Protein AF-A0A847JXC0-F1 (afdb_monomer_lite)

Radius of gyration: 32.84 Å; chains: 1; bounding box: 103×79×101 Å

Sequence (309 aa):
MKPPVREGGTQDMRLEQATAPDANALSADDERLAGDALAALTRLSRNSYWKARFGASIAFFPGVLAGIGLWAIAFAALRPFTSDDLAGLVGMIGYLGGVFGGGYLGLRAYGRRRRREIASASAHADIRSIRPLADMVRGNVWAGALWLLPTLHACVAAMQRILDAVTPADRDKLRDDGDLAGLRSILTSCANHYGWLQASIFPPAFVRTALRSLAVLQDRQGERLAERLTRTIGVGRKAAEVRRIAEEELPALREAAERAKERTELLRPAENPHRAEDTLLRPAEASPSGDVELLVRPAGGEDEQSSVG

Secondary structure (DSSP, 8-state):
--PPP-----------------TT---HHHHHHHHHHHHHHHHHHHHHHHHHHHHHHHHHHHHHHHHHHHHHHHHHHHTT-TT-HHHHHHHHHHHHHHHHHHHHHHHHHHHHHHHHHHHHHGGG--GGGHHHHHHHHHHHHHTT-GGGHHHHHHHHHHHHHHHHH--HHHHHHHHHSHHHHHHHHHHHHHHHHHHTT-TTTS-HHHHHHHHHHHHHTT-HHHHHHHHHHHT----SHHHHHHHHHHHHHHHHHHHHHHHHHHHHHHTS----S--GGG------------------PPP----------

Foldseek 3Di:
DDDDDDDDDPDPPPPPPPVPPPPPPDDPVLVVLQVQLLVLLLVVLVVLLVCLVCVVVVLLVVLVVVLVVQLVVLCVVCVVVPPDPVSVVVSVVVSCCSSVVVSLVVLLVVLVVLLVSLLVSLPSHEPSSLVSLLSSLVSVLVSVDLSNLSVNLSSLVSNLVNLVVQDPVNVVVVVPDCSLVSNVVSLLSCLVSCVVVDLVSDDLVSLLSSLVSCLSSLHPSSLVSLVSLLVDDDDDPSSVSNNVSSVVSNVSSVVSVVVVVVVVVVPPPPPPPDDVVPPPPPPPPDDPDDDPDPPPDDDDDDDDDDDDD

Structure (mmCIF, N/CA/C/O backbone):
data_AF-A0A847JXC0-F1
#
_entry.id   AF-A0A847JXC0-F1
#
loop_
_atom_site.group_PDB
_atom_site.id
_atom_site.type_symbol
_atom_site.label_atom_id
_atom_site.label_alt_id
_atom_site.label_comp_id
_atom_site.label_asym_id
_atom_site.label_entity_id
_atom_site.label_seq_id
_atom_site.pdbx_PDB_ins_code
_atom_site.Cartn_x
_atom_sit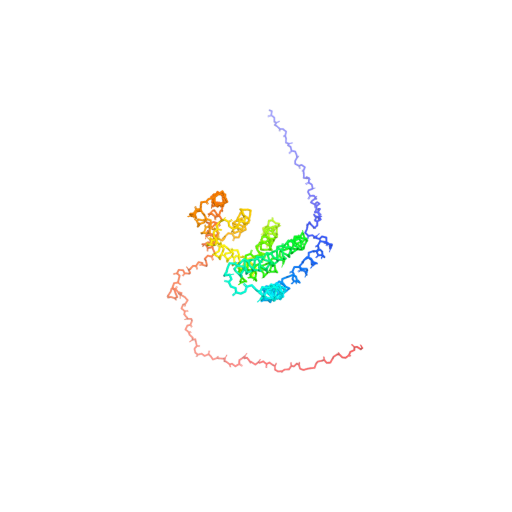e.Cartn_y
_atom_site.Cartn_z
_atom_site.occupancy
_atom_site.B_iso_or_equiv
_atom_site.auth_seq_id
_atom_site.auth_comp_id
_atom_site.auth_asym_id
_atom_site.auth_atom_id
_atom_site.pdbx_PDB_model_num
ATOM 1 N N . MET A 1 1 ? -63.983 26.182 42.294 1.00 49.00 1 MET A N 1
ATOM 2 C CA . MET A 1 1 ? -63.656 25.613 40.967 1.00 49.00 1 MET A CA 1
ATOM 3 C C . MET A 1 1 ? -62.642 24.501 41.174 1.00 49.00 1 MET A C 1
ATOM 5 O O . MET A 1 1 ? -61.605 24.758 41.767 1.00 49.00 1 MET A O 1
ATOM 9 N N . LYS A 1 2 ? -62.995 23.264 40.811 1.00 42.28 2 LYS A N 1
ATOM 10 C CA . LYS A 1 2 ? -62.235 22.035 41.089 1.00 42.28 2 LYS A CA 1
ATOM 11 C C . LYS A 1 2 ? -61.749 21.482 39.738 1.00 42.28 2 LYS A C 1
ATOM 13 O O . LYS A 1 2 ? -62.593 21.366 38.850 1.00 42.28 2 LYS A O 1
ATOM 18 N N . PRO A 1 3 ? -60.450 21.210 39.529 1.00 55.84 3 PRO A N 1
ATOM 19 C CA . PRO A 1 3 ? -59.979 20.673 38.255 1.00 55.84 3 PRO A CA 1
ATOM 20 C C . PRO A 1 3 ? -60.367 19.189 38.108 1.00 55.84 3 PRO A C 1
ATOM 22 O O . PRO A 1 3 ? -60.490 18.494 39.123 1.00 55.84 3 PRO A O 1
ATOM 25 N N . PRO A 1 4 ? -60.583 18.695 36.874 1.00 60.78 4 PRO A N 1
ATOM 26 C CA . PRO A 1 4 ? -60.974 17.314 36.641 1.00 60.78 4 PRO A CA 1
ATOM 27 C C . PRO A 1 4 ? -59.777 16.370 36.793 1.00 60.78 4 PRO A C 1
ATOM 29 O O . PRO A 1 4 ? -58.674 16.632 36.311 1.00 60.78 4 PRO A O 1
ATOM 32 N N . VAL A 1 5 ? -60.033 15.259 37.479 1.00 63.62 5 VAL A N 1
ATOM 33 C CA . VAL A 1 5 ? -59.123 14.127 37.653 1.00 63.62 5 VAL A CA 1
ATOM 34 C C . VAL A 1 5 ? -59.051 13.373 36.327 1.00 63.62 5 VAL A C 1
ATOM 36 O O . VAL A 1 5 ? -60.075 12.975 35.779 1.00 63.62 5 VAL A O 1
ATOM 39 N N . ARG A 1 6 ? -57.838 13.223 35.790 1.00 55.72 6 ARG A N 1
ATOM 40 C CA . ARG A 1 6 ? -57.559 12.492 34.551 1.00 55.72 6 ARG A CA 1
ATOM 41 C C . ARG A 1 6 ? -57.299 11.033 34.926 1.00 55.72 6 ARG A C 1
ATOM 43 O O . ARG A 1 6 ? -56.279 10.737 35.542 1.00 55.72 6 ARG A O 1
ATOM 50 N N . GLU A 1 7 ? -58.249 10.156 34.619 1.00 54.31 7 GLU A N 1
ATOM 51 C CA . GLU A 1 7 ? -58.126 8.714 34.839 1.00 54.31 7 GLU A CA 1
ATOM 52 C C . GLU A 1 7 ? -57.007 8.140 33.962 1.00 54.31 7 GLU A C 1
ATOM 54 O O . GLU A 1 7 ? -56.980 8.319 32.742 1.00 54.31 7 GLU A O 1
ATOM 59 N N . GLY A 1 8 ? -56.044 7.493 34.620 1.00 53.75 8 GLY A N 1
ATOM 60 C CA . GLY A 1 8 ? -54.944 6.785 33.988 1.00 53.75 8 GLY A CA 1
ATOM 61 C C . GLY A 1 8 ? -55.442 5.486 33.374 1.00 53.75 8 GLY A C 1
ATOM 62 O O . GLY A 1 8 ? -55.676 4.513 34.084 1.00 53.75 8 GLY A O 1
ATOM 63 N N . GLY A 1 9 ? -55.578 5.476 32.051 1.00 54.38 9 GLY A N 1
ATOM 64 C CA . GLY A 1 9 ? -55.687 4.247 31.281 1.00 54.38 9 GLY A CA 1
ATOM 65 C C . GLY A 1 9 ? -54.334 3.543 31.257 1.00 54.38 9 GLY A C 1
ATOM 66 O O . GLY A 1 9 ? -53.392 4.019 30.625 1.00 54.38 9 GLY A O 1
ATOM 67 N N . THR A 1 10 ? -54.243 2.412 31.946 1.00 55.06 10 THR A N 1
ATOM 68 C CA . THR A 1 10 ? -53.205 1.396 31.768 1.00 55.06 10 THR A CA 1
ATOM 69 C C . THR A 1 10 ? -53.317 0.844 30.348 1.00 55.06 10 THR A C 1
ATOM 71 O O . THR A 1 10 ? -54.049 -0.104 30.081 1.00 55.06 10 THR A O 1
ATOM 74 N N . GLN A 1 11 ? -52.624 1.485 29.406 1.00 51.44 11 GLN A N 1
ATOM 75 C CA . GLN A 1 11 ? -52.329 0.877 28.116 1.00 51.44 11 GLN A CA 1
ATOM 76 C C . GLN A 1 11 ? -51.401 -0.307 28.370 1.00 51.44 11 GLN A C 1
ATOM 78 O O . GLN A 1 11 ? -50.245 -0.127 28.754 1.00 51.44 11 GLN A O 1
ATOM 83 N N . ASP A 1 12 ? -51.937 -1.508 28.161 1.00 50.03 12 ASP A N 1
ATOM 84 C CA . ASP A 1 12 ? -51.183 -2.738 27.970 1.00 50.03 12 ASP A CA 1
ATOM 85 C C . ASP A 1 12 ? -50.104 -2.498 26.906 1.00 50.03 12 ASP A C 1
ATOM 87 O O . ASP A 1 12 ? -50.342 -2.594 25.700 1.00 50.03 12 ASP A O 1
ATOM 91 N N . MET A 1 13 ? -48.889 -2.190 27.363 1.00 50.34 13 MET A N 1
ATOM 92 C CA . MET A 1 13 ? -47.664 -2.340 26.587 1.00 50.34 13 MET A CA 1
ATOM 93 C C . MET A 1 13 ? -47.413 -3.838 26.405 1.00 50.34 13 MET A C 1
ATOM 95 O O . MET A 1 13 ? -46.508 -4.428 26.995 1.00 50.34 13 MET A O 1
ATOM 99 N N . ARG A 1 14 ? -48.224 -4.469 25.550 1.00 49.09 14 ARG A N 1
ATOM 100 C CA . ARG A 1 14 ? -47.789 -5.633 24.788 1.00 49.09 14 ARG A CA 1
ATOM 101 C C . ARG A 1 14 ? -46.654 -5.138 23.901 1.00 49.09 14 ARG A C 1
ATOM 103 O O . ARG A 1 14 ? -46.870 -4.630 22.807 1.00 49.09 14 ARG A O 1
ATOM 110 N N . LEU A 1 15 ? -45.446 -5.227 24.445 1.00 55.19 15 LEU A N 1
ATOM 111 C CA . LEU A 1 15 ? -44.204 -5.236 23.697 1.00 55.19 15 LEU A CA 1
ATOM 112 C C . LEU A 1 15 ? -44.329 -6.364 22.668 1.00 55.19 15 LEU A C 1
ATOM 114 O O . LEU A 1 15 ? -44.022 -7.519 22.956 1.00 55.19 15 LEU A O 1
ATOM 118 N N . GLU A 1 16 ? -44.822 -6.033 21.475 1.00 50.59 16 GLU A N 1
ATOM 119 C CA . GLU A 1 16 ? -44.427 -6.735 20.264 1.00 50.59 16 GLU A CA 1
ATOM 120 C C . GLU A 1 16 ? -42.900 -6.660 20.236 1.00 50.59 16 GLU A C 1
ATOM 122 O O . GLU A 1 16 ? -42.304 -5.668 19.817 1.00 50.59 16 GLU A O 1
ATOM 127 N N . GLN A 1 17 ? -42.255 -7.711 20.743 1.00 53.16 17 GLN A N 1
ATOM 128 C CA . GLN A 1 17 ? -40.923 -8.093 20.315 1.00 53.16 17 GLN A CA 1
ATOM 129 C C . GLN A 1 17 ? -41.036 -8.406 18.824 1.00 53.16 17 GLN A C 1
ATOM 131 O O . GLN A 1 17 ? -41.113 -9.559 18.410 1.00 53.16 17 GLN A O 1
ATOM 136 N N . ALA A 1 18 ? -41.091 -7.355 18.008 1.00 51.44 18 ALA A N 1
ATOM 137 C CA . ALA A 1 18 ? -40.664 -7.430 16.635 1.00 51.44 18 ALA A CA 1
ATOM 138 C C . ALA A 1 18 ? -39.205 -7.869 16.723 1.00 51.44 18 ALA A C 1
ATOM 140 O O . ALA A 1 18 ? -38.324 -7.071 17.044 1.00 51.44 18 ALA A O 1
ATOM 141 N N . THR A 1 19 ? -38.975 -9.171 16.553 1.00 58.75 19 THR A N 1
ATOM 142 C CA . THR A 1 19 ? -37.676 -9.741 16.224 1.00 58.75 19 THR A CA 1
ATOM 143 C C . THR A 1 19 ? -37.161 -8.922 15.057 1.00 58.75 19 THR A C 1
ATOM 145 O O . THR A 1 19 ? -37.597 -9.117 13.921 1.00 58.75 19 THR A O 1
ATOM 148 N N . ALA A 1 20 ? -36.332 -7.922 15.366 1.00 57.62 20 ALA A N 1
ATOM 149 C CA . ALA A 1 20 ? -35.645 -7.143 14.364 1.00 57.62 20 ALA A CA 1
ATOM 150 C C . ALA A 1 20 ? -34.959 -8.180 13.474 1.00 57.62 20 ALA A C 1
ATOM 152 O O . ALA A 1 20 ? -34.251 -9.033 14.020 1.00 57.62 20 ALA A O 1
ATOM 153 N N . PRO A 1 21 ? -35.244 -8.202 12.160 1.00 59.06 21 PRO A N 1
ATOM 154 C CA . PRO A 1 21 ? -34.586 -9.143 11.270 1.00 59.06 21 PRO A CA 1
ATOM 155 C C . PRO A 1 21 ? -33.093 -8.996 11.523 1.00 59.06 21 PRO A C 1
ATOM 157 O O . PRO A 1 21 ? -32.613 -7.861 11.557 1.00 59.06 21 PRO A O 1
ATOM 160 N N . ASP A 1 22 ? -32.416 -10.112 11.803 1.00 60.00 22 ASP A N 1
ATOM 161 C CA . ASP A 1 22 ? -30.991 -10.156 12.119 1.00 60.00 22 ASP A CA 1
ATOM 162 C C . ASP A 1 22 ? -30.229 -9.426 11.009 1.00 60.00 22 ASP A C 1
ATOM 164 O O . ASP A 1 22 ? -29.853 -9.999 9.989 1.00 60.00 22 ASP A O 1
ATOM 168 N N . ALA A 1 23 ? -30.004 -8.125 11.199 1.00 58.09 23 ALA A N 1
ATOM 169 C CA . ALA A 1 23 ? -29.335 -7.252 10.238 1.00 58.09 23 ALA A CA 1
ATOM 170 C C . ALA A 1 23 ? -27.847 -7.617 10.085 1.00 58.09 23 ALA A C 1
ATOM 172 O O . ALA A 1 23 ? -27.129 -7.002 9.303 1.00 58.09 23 ALA A O 1
ATOM 173 N N . ASN A 1 24 ? -27.403 -8.630 10.834 1.00 59.59 24 ASN A N 1
ATOM 174 C CA . ASN A 1 24 ? -26.063 -9.187 10.836 1.00 59.59 24 ASN A CA 1
ATOM 175 C C . ASN A 1 24 ? -25.959 -10.533 10.107 1.00 59.59 24 ASN A C 1
ATOM 177 O O . ASN A 1 24 ? -24.850 -11.058 9.995 1.00 59.59 24 ASN A O 1
ATOM 181 N N . ALA A 1 25 ? -27.059 -11.097 9.597 1.00 63.41 25 ALA A N 1
ATOM 182 C CA . ALA A 1 25 ? -26.973 -12.222 8.676 1.00 63.41 25 ALA A CA 1
ATOM 183 C C . ALA A 1 25 ? -26.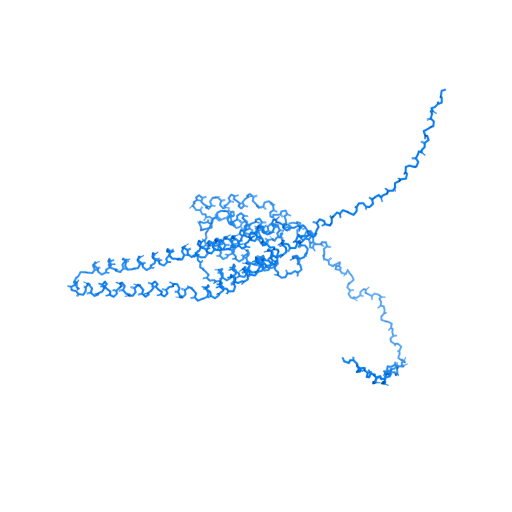536 -11.684 7.307 1.00 63.41 25 ALA A C 1
ATOM 185 O O . ALA A 1 25 ? -27.365 -11.389 6.446 1.00 63.41 25 ALA A O 1
ATOM 186 N N . LEU A 1 26 ? -25.220 -11.511 7.129 1.00 68.25 26 LEU A N 1
ATOM 187 C CA . LEU A 1 26 ? -24.625 -11.376 5.800 1.00 68.25 26 LEU A CA 1
ATOM 188 C C . LEU A 1 26 ? -25.241 -12.451 4.905 1.00 68.25 26 LEU A C 1
ATOM 190 O O . LEU A 1 26 ? -25.319 -13.619 5.298 1.00 68.25 26 LEU A O 1
ATOM 194 N N . SER A 1 27 ? -25.712 -12.047 3.726 1.00 84.69 27 SER A N 1
ATOM 195 C CA . SER A 1 27 ? -26.250 -12.994 2.756 1.00 84.69 27 SER A CA 1
ATOM 196 C C . SER A 1 27 ? -25.219 -14.104 2.541 1.00 84.69 27 SER A C 1
ATOM 198 O O . SER A 1 27 ? -24.023 -13.827 2.446 1.00 84.69 27 SER A O 1
ATOM 200 N N . ALA A 1 28 ? -25.657 -15.361 2.436 1.00 87.44 28 ALA A N 1
ATOM 201 C CA . ALA A 1 28 ? -24.758 -16.477 2.132 1.00 87.44 28 ALA A CA 1
ATOM 202 C C . ALA A 1 28 ? -23.925 -16.220 0.856 1.00 87.44 28 ALA A C 1
ATOM 204 O O . ALA A 1 28 ? -22.826 -16.756 0.704 1.00 87.44 28 ALA A O 1
ATOM 205 N N . ASP A 1 29 ? -24.427 -15.372 -0.045 1.00 89.12 29 ASP A N 1
ATOM 206 C CA . ASP A 1 29 ? -23.705 -14.920 -1.230 1.00 89.12 29 ASP A CA 1
ATOM 207 C C . ASP A 1 29 ? -22.567 -13.941 -0.899 1.00 89.12 29 ASP A C 1
ATOM 209 O O . ASP A 1 29 ? -21.486 -14.062 -1.475 1.00 89.12 29 ASP A O 1
ATOM 213 N N . ASP A 1 30 ? -22.743 -13.035 0.067 1.00 87.81 30 ASP A N 1
ATOM 214 C CA . ASP A 1 30 ? -21.690 -12.107 0.501 1.00 87.81 30 ASP A CA 1
ATOM 215 C C . ASP A 1 30 ? -20.535 -12.858 1.173 1.00 87.81 30 ASP A C 1
ATOM 217 O O . ASP A 1 30 ? -19.364 -12.564 0.923 1.00 87.81 30 ASP A O 1
ATOM 221 N N . GLU A 1 31 ? -20.846 -13.883 1.974 1.00 89.19 31 GLU A N 1
ATOM 222 C CA . GLU A 1 31 ? -19.825 -14.721 2.609 1.00 89.19 31 GLU A CA 1
ATOM 223 C C . GLU A 1 31 ? -19.030 -15.534 1.573 1.00 89.19 31 GLU A C 1
ATOM 225 O O . GLU A 1 31 ? -17.801 -15.635 1.662 1.00 89.19 31 GLU A O 1
ATOM 230 N N . ARG A 1 32 ? -19.701 -16.052 0.535 1.00 91.44 32 ARG A N 1
ATOM 231 C CA . ARG A 1 32 ? -19.038 -16.717 -0.600 1.00 91.44 32 ARG A CA 1
ATOM 232 C C . ARG A 1 32 ? -18.136 -15.755 -1.372 1.00 91.44 32 ARG A C 1
ATOM 234 O O . ARG A 1 32 ? -16.984 -16.096 -1.639 1.00 91.44 32 ARG A O 1
ATOM 241 N N . LEU A 1 33 ? -18.619 -14.548 -1.679 1.00 91.06 33 LEU A N 1
ATOM 242 C CA . LEU A 1 33 ? -17.843 -13.523 -2.385 1.00 91.06 33 LEU A CA 1
ATOM 243 C C . LEU A 1 33 ? -16.606 -13.087 -1.587 1.00 91.06 33 LEU A C 1
ATOM 245 O O . LEU A 1 33 ? -15.522 -12.949 -2.163 1.00 91.06 33 LEU A O 1
ATOM 249 N N . ALA A 1 34 ? -16.737 -12.925 -0.268 1.00 88.56 34 ALA A N 1
ATOM 250 C CA . ALA A 1 34 ? -15.614 -12.628 0.619 1.00 88.56 34 ALA A CA 1
ATOM 251 C C . ALA A 1 34 ? -14.599 -13.785 0.666 1.00 88.56 34 ALA A C 1
ATOM 253 O O . ALA A 1 34 ? -13.387 -13.557 0.581 1.00 88.56 34 ALA A O 1
ATOM 254 N N . GLY A 1 35 ? -15.075 -15.034 0.722 1.00 90.62 35 GLY A N 1
ATOM 255 C CA . GLY A 1 35 ? -14.231 -16.230 0.659 1.00 90.62 35 GLY A CA 1
ATOM 256 C C . GLY A 1 35 ? -13.428 -16.330 -0.643 1.00 90.62 35 GLY A C 1
ATOM 257 O O . GLY A 1 35 ? -12.216 -16.576 -0.616 1.00 90.62 35 GLY A O 1
ATOM 258 N N . ASP A 1 36 ? -14.067 -16.064 -1.781 1.00 92.50 36 ASP A N 1
ATOM 259 C CA . ASP A 1 36 ? -13.418 -16.052 -3.094 1.00 92.50 36 ASP A CA 1
ATOM 260 C C . ASP A 1 36 ? -12.395 -14.917 -3.224 1.00 92.50 36 ASP A C 1
ATOM 262 O O . ASP A 1 36 ? -11.284 -15.129 -3.729 1.00 92.50 36 ASP A O 1
ATOM 266 N N . ALA A 1 37 ? -12.726 -13.724 -2.719 1.00 91.12 37 ALA A N 1
ATOM 267 C CA . ALA A 1 37 ? -11.811 -12.587 -2.652 1.00 91.12 37 ALA A CA 1
ATOM 268 C C . ALA A 1 37 ? -10.562 -12.921 -1.823 1.00 91.12 37 ALA A C 1
ATOM 270 O O . ALA A 1 37 ? -9.431 -12.714 -2.284 1.00 91.12 37 ALA A O 1
ATOM 271 N N . LEU A 1 38 ? -10.747 -13.516 -0.642 1.00 92.00 38 LEU A N 1
ATOM 272 C CA . LEU A 1 38 ? -9.661 -13.946 0.234 1.00 92.00 38 LEU A CA 1
ATOM 273 C C . LEU A 1 38 ? -8.779 -15.006 -0.437 1.00 92.00 38 LEU A C 1
ATOM 275 O O . LEU A 1 38 ? -7.546 -14.903 -0.422 1.00 92.00 38 LEU A O 1
ATOM 279 N N . ALA A 1 39 ? -9.385 -16.009 -1.075 1.00 92.44 39 ALA A N 1
ATOM 280 C CA . ALA A 1 39 ? -8.659 -17.051 -1.793 1.00 92.44 39 ALA A CA 1
ATOM 281 C C . ALA A 1 39 ? -7.869 -16.478 -2.983 1.00 92.44 39 ALA A C 1
ATOM 283 O O . ALA A 1 39 ? -6.725 -16.882 -3.226 1.00 92.44 39 ALA A O 1
ATOM 284 N N . ALA A 1 40 ? -8.442 -15.520 -3.715 1.00 91.81 40 ALA A N 1
ATOM 285 C CA . ALA A 1 40 ? -7.767 -14.826 -4.805 1.00 91.81 40 ALA A CA 1
ATOM 286 C C . ALA A 1 40 ? -6.573 -14.007 -4.292 1.00 91.81 40 ALA A C 1
ATOM 288 O O . ALA A 1 40 ? -5.464 -14.155 -4.811 1.00 91.81 40 ALA A O 1
ATOM 289 N N . LEU A 1 41 ? -6.755 -13.205 -3.239 1.00 89.81 41 LEU A N 1
ATOM 290 C CA . LEU A 1 41 ? -5.690 -12.398 -2.635 1.00 89.81 41 LEU A CA 1
ATOM 291 C C . LEU A 1 41 ? -4.573 -13.260 -2.041 1.00 89.81 41 LEU A C 1
ATOM 293 O O . LEU A 1 41 ? -3.399 -12.940 -2.213 1.00 89.81 41 LEU A O 1
ATOM 297 N N . THR A 1 42 ? -4.907 -14.399 -1.439 1.00 90.31 42 THR A N 1
ATOM 298 C CA . THR A 1 42 ? -3.924 -15.359 -0.915 1.00 90.31 42 THR A CA 1
ATOM 299 C C . THR A 1 42 ? -3.115 -16.013 -2.040 1.00 90.31 42 THR A C 1
ATOM 301 O O . THR A 1 42 ? -1.891 -16.144 -1.959 1.00 90.31 42 THR A O 1
ATOM 304 N N . ARG A 1 43 ? -3.761 -16.377 -3.157 1.00 91.31 43 ARG A N 1
ATOM 305 C CA . ARG A 1 43 ? -3.046 -16.855 -4.354 1.00 91.31 43 ARG A CA 1
ATOM 306 C C . ARG A 1 43 ? -2.148 -15.766 -4.939 1.00 91.31 43 ARG A C 1
ATOM 308 O O . ARG A 1 43 ? -1.020 -16.049 -5.355 1.00 91.31 43 ARG A O 1
ATOM 315 N N . LEU A 1 44 ? -2.626 -14.522 -4.974 1.00 88.62 44 LEU A N 1
ATOM 316 C CA . LEU A 1 44 ? -1.851 -13.372 -5.431 1.00 88.62 44 LEU A CA 1
ATOM 317 C C . LEU A 1 44 ? -0.642 -13.114 -4.527 1.00 88.62 44 LEU A C 1
ATOM 319 O O . LEU A 1 44 ? 0.444 -12.902 -5.068 1.00 88.62 44 LEU A O 1
ATOM 323 N N . SER A 1 45 ? -0.791 -13.196 -3.203 1.00 86.75 45 SER A N 1
ATOM 324 C CA . SER A 1 45 ? 0.289 -12.963 -2.240 1.00 86.75 45 SER A CA 1
ATOM 325 C C . SER A 1 45 ? 1.387 -14.012 -2.346 1.00 86.75 45 SER A C 1
ATOM 327 O O . SER A 1 45 ? 2.557 -13.658 -2.521 1.00 86.75 45 SER A O 1
ATOM 329 N N . ARG A 1 46 ? 1.016 -15.296 -2.396 1.00 88.06 46 ARG A N 1
ATOM 330 C CA . ARG A 1 46 ? 1.963 -16.406 -2.563 1.00 88.06 46 ARG A CA 1
ATOM 331 C C . ARG A 1 46 ? 2.731 -16.298 -3.880 1.00 88.06 46 ARG A C 1
ATOM 333 O O . ARG A 1 46 ? 3.954 -16.436 -3.904 1.00 88.06 46 ARG A O 1
ATOM 340 N N . ASN A 1 47 ? 2.034 -15.962 -4.968 1.00 84.50 47 ASN A N 1
ATOM 341 C CA . ASN A 1 47 ? 2.667 -15.713 -6.262 1.00 84.50 47 ASN A CA 1
ATOM 342 C C . ASN A 1 47 ? 3.535 -14.451 -6.263 1.00 84.50 47 ASN A C 1
ATOM 344 O O . ASN A 1 47 ? 4.543 -14.409 -6.964 1.00 84.50 47 ASN A O 1
ATOM 348 N N . SER A 1 48 ? 3.146 -13.408 -5.526 1.00 77.00 48 SER A N 1
ATOM 349 C CA . SER A 1 48 ? 3.910 -12.164 -5.433 1.00 77.00 48 SER A CA 1
ATOM 350 C C . SER A 1 48 ? 5.214 -12.375 -4.683 1.00 77.00 48 SER A C 1
ATOM 352 O O . SER A 1 48 ? 6.224 -11.852 -5.125 1.00 77.00 48 SER A O 1
ATOM 354 N N . TYR A 1 49 ? 5.232 -13.179 -3.620 1.00 73.12 49 TYR A N 1
ATOM 355 C CA . TYR A 1 49 ? 6.463 -13.500 -2.896 1.00 73.12 49 TYR A CA 1
ATOM 356 C C . TYR A 1 49 ? 7.494 -14.178 -3.809 1.00 73.12 49 TYR A C 1
ATOM 358 O O . TYR A 1 49 ? 8.623 -13.705 -3.951 1.00 73.12 49 TYR A O 1
ATOM 366 N N . TRP A 1 50 ? 7.072 -15.229 -4.517 1.00 75.94 50 TRP A N 1
ATOM 367 C CA . TRP A 1 50 ? 7.935 -15.932 -5.467 1.00 75.94 50 TRP A CA 1
ATOM 368 C C . TRP A 1 50 ? 8.369 -15.035 -6.626 1.00 75.94 50 TRP A C 1
ATOM 370 O O . TRP A 1 50 ? 9.544 -15.009 -6.981 1.00 75.94 50 TRP A O 1
ATOM 380 N N . LYS A 1 51 ? 7.460 -14.233 -7.190 1.00 70.12 51 LYS A N 1
ATOM 381 C CA . LYS A 1 51 ? 7.789 -13.320 -8.295 1.00 70.12 51 LYS A CA 1
ATOM 382 C C . LYS A 1 51 ? 8.562 -12.076 -7.859 1.00 70.12 51 LYS A C 1
ATOM 384 O O . LYS A 1 51 ? 9.278 -11.525 -8.676 1.00 70.12 51 LYS A O 1
ATOM 389 N N . ALA A 1 52 ? 8.467 -11.611 -6.623 1.00 66.69 52 ALA A N 1
ATOM 390 C CA . ALA A 1 52 ? 9.311 -10.522 -6.137 1.00 66.69 52 ALA A CA 1
ATOM 391 C C . ALA A 1 52 ? 10.745 -11.028 -5.942 1.00 66.69 52 ALA A C 1
ATOM 393 O O . ALA A 1 52 ? 11.691 -10.381 -6.380 1.00 66.69 52 ALA A O 1
ATOM 394 N N . ARG A 1 53 ? 10.890 -12.231 -5.371 1.00 67.06 53 ARG A N 1
ATOM 395 C CA . ARG A 1 53 ? 12.191 -12.845 -5.092 1.00 67.06 53 ARG A CA 1
ATOM 396 C C . ARG A 1 53 ? 12.908 -13.345 -6.348 1.00 67.06 53 ARG A C 1
ATOM 398 O O . ARG A 1 53 ? 14.100 -13.119 -6.488 1.00 67.06 53 ARG A O 1
ATOM 405 N N . PHE A 1 54 ? 12.188 -13.989 -7.267 1.00 67.56 54 PHE A N 1
ATOM 406 C CA . PHE A 1 54 ? 12.765 -14.547 -8.498 1.00 67.56 54 PHE A CA 1
ATOM 407 C C . PHE A 1 54 ? 12.461 -13.721 -9.736 1.00 67.56 54 PHE A C 1
ATOM 409 O O . PHE A 1 54 ? 13.233 -13.730 -10.683 1.00 67.56 54 PHE A O 1
ATOM 416 N N . GLY A 1 55 ? 11.340 -13.006 -9.766 1.00 59.00 55 GLY A N 1
ATOM 417 C CA . GLY A 1 55 ? 10.924 -12.235 -10.934 1.00 59.00 55 GLY A CA 1
ATOM 418 C C . GLY A 1 55 ? 11.726 -10.962 -11.149 1.00 59.00 55 GLY A C 1
ATOM 419 O O . GLY A 1 55 ? 11.718 -10.485 -12.271 1.00 59.00 55 GLY A O 1
ATOM 420 N N . ALA A 1 56 ? 12.473 -10.446 -10.165 1.00 56.19 56 ALA A N 1
ATOM 421 C CA . ALA A 1 56 ? 13.536 -9.490 -10.473 1.00 56.19 56 ALA A CA 1
ATOM 422 C C . ALA A 1 56 ? 14.544 -10.162 -11.422 1.00 56.19 56 ALA A C 1
ATOM 424 O O . ALA A 1 56 ? 14.688 -9.742 -12.564 1.00 56.19 56 ALA A O 1
ATOM 425 N N . SER A 1 57 ? 15.113 -11.300 -11.025 1.00 58.81 57 SER A N 1
ATOM 426 C CA . SER A 1 57 ? 16.047 -12.072 -11.852 1.00 58.81 57 SER A CA 1
ATOM 427 C C . SER A 1 57 ? 15.432 -12.518 -13.188 1.00 58.81 57 SER A C 1
ATOM 429 O O . SER A 1 57 ? 16.045 -12.338 -14.235 1.00 58.81 57 SER A O 1
ATOM 431 N N . ILE A 1 58 ? 14.197 -13.031 -13.186 1.00 60.12 58 ILE A N 1
ATOM 432 C CA . ILE A 1 58 ? 13.517 -13.546 -14.386 1.00 60.12 58 ILE A CA 1
ATOM 433 C C . ILE A 1 58 ? 13.006 -12.419 -15.289 1.00 60.12 58 ILE A C 1
ATOM 435 O O . ILE A 1 58 ? 12.947 -12.626 -16.486 1.00 60.12 58 ILE A O 1
ATOM 439 N N . ALA A 1 59 ? 12.645 -11.234 -14.791 1.00 57.91 59 ALA A N 1
ATOM 440 C CA . ALA A 1 59 ? 12.282 -10.110 -15.663 1.00 57.91 59 ALA A CA 1
ATOM 441 C C . ALA A 1 59 ? 13.524 -9.455 -16.279 1.00 57.91 59 ALA A C 1
ATOM 443 O O . ALA A 1 59 ? 13.461 -8.986 -17.416 1.00 57.91 59 ALA A O 1
ATOM 444 N N . PHE A 1 60 ? 14.657 -9.472 -15.567 1.00 59.41 60 PHE A N 1
ATOM 445 C CA . PHE A 1 60 ? 15.936 -9.093 -16.153 1.00 59.41 60 PHE A CA 1
ATOM 446 C C . PHE A 1 60 ? 16.376 -10.100 -17.215 1.00 59.41 60 PHE A C 1
ATOM 448 O O . PHE A 1 60 ? 16.874 -9.667 -18.238 1.00 59.41 60 PHE A O 1
ATOM 455 N N . PHE A 1 61 ? 16.133 -11.405 -17.059 1.00 64.62 61 PHE A N 1
ATOM 456 C CA . PHE A 1 61 ? 16.659 -12.424 -17.979 1.00 64.62 61 PHE A CA 1
ATOM 457 C C . PHE A 1 61 ? 16.284 -12.228 -19.463 1.00 64.62 61 PHE A C 1
ATOM 459 O O . PHE A 1 61 ? 17.198 -12.170 -20.274 1.00 64.62 61 PHE A O 1
ATOM 466 N N . PRO A 1 62 ? 15.011 -12.063 -19.873 1.00 65.25 62 PRO A N 1
ATOM 467 C CA . PRO A 1 62 ? 14.656 -11.799 -21.264 1.00 65.25 62 PRO A CA 1
ATOM 468 C C . PRO A 1 62 ? 15.190 -10.458 -21.755 1.00 65.25 62 PRO A C 1
ATOM 470 O O . PRO A 1 62 ? 15.624 -10.374 -22.894 1.00 65.25 62 PRO A O 1
ATOM 473 N N . GLY A 1 63 ? 15.195 -9.423 -20.908 1.00 64.38 63 GLY A N 1
ATOM 474 C CA . GLY A 1 63 ? 15.766 -8.119 -21.256 1.00 64.38 63 GLY A CA 1
ATOM 475 C C . GLY A 1 63 ? 17.282 -8.180 -21.439 1.00 64.38 63 GLY A C 1
ATOM 476 O O . GLY A 1 63 ? 17.813 -7.583 -22.364 1.00 64.38 63 GLY A O 1
ATOM 477 N N . VAL A 1 64 ? 17.968 -8.959 -20.607 1.00 67.81 64 VAL A N 1
ATOM 478 C CA . VAL A 1 64 ? 19.406 -9.221 -20.663 1.00 67.81 64 VAL A CA 1
ATOM 479 C C . VAL A 1 64 ? 19.739 -10.133 -21.837 1.00 67.81 64 VAL A C 1
ATOM 481 O O . VAL A 1 64 ? 20.730 -9.880 -22.491 1.00 67.81 64 VAL A O 1
ATOM 484 N N . LEU A 1 65 ? 18.927 -11.143 -22.163 1.00 75.50 65 LEU A N 1
ATOM 485 C CA . LEU A 1 65 ? 19.145 -12.037 -23.308 1.00 75.50 65 LEU A CA 1
ATOM 486 C C . LEU A 1 65 ? 18.845 -11.354 -24.642 1.00 75.50 65 LEU A C 1
ATOM 488 O O . LEU A 1 65 ? 19.675 -11.398 -25.545 1.00 75.50 65 LEU A O 1
ATOM 492 N N . ALA A 1 66 ? 17.691 -10.690 -24.760 1.00 71.56 66 ALA A N 1
ATOM 493 C CA . ALA A 1 66 ? 17.393 -9.818 -25.896 1.00 71.56 66 ALA A CA 1
ATOM 494 C C . ALA A 1 66 ? 18.454 -8.727 -25.998 1.00 71.56 66 ALA A C 1
ATOM 496 O O . ALA A 1 66 ? 18.866 -8.355 -27.092 1.00 71.56 66 ALA A O 1
ATOM 497 N N . GLY A 1 67 ? 18.935 -8.287 -24.839 1.00 69.50 67 GLY A N 1
ATOM 498 C CA . GLY A 1 67 ? 20.051 -7.403 -24.735 1.00 69.50 67 GLY A CA 1
ATOM 499 C C . GLY A 1 67 ? 21.313 -7.985 -25.387 1.00 69.50 67 GLY A C 1
ATOM 500 O O . GLY A 1 67 ? 21.764 -7.524 -26.428 1.00 69.50 67 GLY A O 1
ATOM 501 N N . ILE A 1 68 ? 21.867 -9.043 -24.817 1.00 74.56 68 ILE A N 1
ATOM 502 C CA . ILE A 1 68 ? 23.057 -9.730 -25.317 1.00 74.56 68 ILE A CA 1
ATOM 503 C C . ILE A 1 68 ? 22.918 -10.044 -26.812 1.00 74.56 68 ILE A C 1
ATOM 505 O O . ILE A 1 68 ? 23.880 -9.859 -27.548 1.00 74.56 68 ILE A O 1
ATOM 509 N N . GLY A 1 69 ? 21.727 -10.431 -27.282 1.00 78.38 69 GLY A N 1
ATOM 510 C CA . GLY A 1 69 ? 21.430 -10.607 -28.704 1.00 78.38 69 GLY A CA 1
ATOM 511 C C . GLY A 1 69 ? 21.591 -9.321 -29.523 1.00 78.38 69 GLY A C 1
ATOM 512 O O . GLY A 1 69 ? 22.299 -9.323 -30.525 1.00 78.38 69 GLY A O 1
ATOM 513 N N . LEU A 1 70 ? 20.995 -8.208 -29.088 1.00 72.06 70 LEU A N 1
ATOM 514 C CA . LEU A 1 70 ? 21.139 -6.906 -29.750 1.00 72.06 70 LEU A CA 1
ATOM 515 C C . LEU A 1 70 ? 22.584 -6.391 -29.704 1.00 72.06 70 LEU A C 1
ATOM 517 O O . LEU A 1 70 ? 23.067 -5.844 -30.690 1.00 72.06 70 LEU A O 1
ATOM 521 N N . TRP A 1 71 ? 23.279 -6.592 -28.581 1.00 73.44 71 TRP A N 1
ATOM 522 C CA . TRP A 1 71 ? 24.690 -6.256 -28.424 1.00 73.44 71 TRP A CA 1
ATOM 523 C C . TRP A 1 71 ? 25.564 -7.096 -29.352 1.00 73.44 71 TRP A C 1
ATOM 525 O O . TRP A 1 71 ? 26.423 -6.544 -30.022 1.00 73.44 71 TRP A O 1
ATOM 535 N N . ALA A 1 72 ? 25.315 -8.403 -29.461 1.00 78.12 72 ALA A N 1
ATOM 536 C CA . ALA A 1 72 ? 26.043 -9.289 -30.362 1.00 78.12 72 ALA A CA 1
ATOM 537 C C . ALA A 1 72 ? 25.810 -8.926 -31.837 1.00 78.12 72 ALA A C 1
ATOM 539 O O . ALA A 1 72 ? 26.763 -8.912 -32.613 1.00 78.12 72 ALA A O 1
ATOM 540 N N . ILE A 1 73 ? 24.575 -8.575 -32.218 1.00 78.75 73 ILE A N 1
ATOM 541 C CA . ILE A 1 73 ? 24.249 -8.088 -33.568 1.00 78.75 73 ILE A CA 1
ATOM 542 C C . ILE A 1 73 ? 24.959 -6.755 -33.840 1.00 78.75 73 ILE A C 1
ATOM 544 O O . ILE A 1 73 ? 25.597 -6.607 -34.880 1.00 78.75 73 ILE A O 1
ATOM 548 N N . ALA A 1 74 ? 24.902 -5.806 -32.901 1.00 68.31 74 ALA A N 1
ATOM 549 C CA . ALA A 1 74 ? 25.582 -4.519 -33.025 1.00 68.31 74 ALA A CA 1
ATOM 550 C C . ALA A 1 74 ? 27.107 -4.689 -33.103 1.00 68.31 74 ALA A C 1
ATOM 552 O O . ALA A 1 74 ? 27.744 -4.106 -33.972 1.00 68.31 74 ALA A O 1
ATOM 553 N N . PHE A 1 75 ? 27.692 -5.534 -32.253 1.00 73.25 75 PHE A N 1
ATOM 554 C CA . PHE A 1 75 ? 29.122 -5.836 -32.230 1.00 73.25 75 PHE A CA 1
ATOM 555 C C . PHE A 1 75 ? 29.582 -6.520 -33.524 1.00 73.25 75 PHE A C 1
ATOM 557 O O . PHE A 1 75 ? 30.614 -6.154 -34.084 1.00 73.25 75 PHE A O 1
ATOM 564 N N . ALA A 1 76 ? 28.799 -7.467 -34.051 1.00 76.62 76 ALA A N 1
ATOM 565 C CA . ALA A 1 76 ? 29.073 -8.106 -35.336 1.00 76.62 76 ALA A CA 1
ATOM 566 C C . ALA A 1 76 ? 28.988 -7.113 -36.508 1.00 76.62 76 ALA A C 1
ATOM 568 O O . ALA A 1 76 ? 29.824 -7.167 -37.409 1.00 76.62 76 ALA A O 1
ATOM 569 N N . ALA A 1 77 ? 28.031 -6.181 -36.472 1.00 69.88 77 ALA A N 1
ATOM 570 C CA . ALA A 1 77 ? 27.874 -5.130 -37.478 1.00 69.88 77 ALA A CA 1
ATOM 571 C C . ALA A 1 77 ? 28.946 -4.024 -37.385 1.00 69.88 77 ALA A C 1
ATOM 573 O O . ALA A 1 77 ? 29.276 -3.413 -38.397 1.00 69.88 77 ALA A O 1
ATOM 574 N N . LEU A 1 78 ? 29.508 -3.784 -36.195 1.00 64.19 78 LEU A N 1
ATOM 575 C CA . LEU A 1 78 ? 30.551 -2.780 -35.927 1.00 64.19 78 LEU A CA 1
ATOM 576 C C . LEU A 1 78 ? 31.980 -3.307 -36.126 1.00 64.19 78 LEU A C 1
ATOM 578 O O . LEU A 1 78 ? 32.924 -2.520 -36.172 1.00 64.19 78 LEU A O 1
ATOM 582 N N . ARG A 1 79 ? 32.154 -4.623 -36.300 1.00 64.94 79 ARG A N 1
ATOM 583 C CA . ARG A 1 79 ? 33.460 -5.264 -36.509 1.00 64.94 79 ARG A CA 1
ATOM 584 C C . ARG A 1 79 ? 34.309 -4.690 -37.668 1.00 64.94 79 ARG A C 1
ATOM 586 O O . ARG A 1 79 ? 35.527 -4.748 -37.532 1.00 64.94 79 ARG A O 1
ATOM 593 N N . PRO A 1 80 ? 33.757 -4.134 -38.769 1.00 60.16 80 PRO A N 1
ATOM 594 C CA . PRO A 1 80 ? 34.570 -3.496 -39.808 1.00 60.16 80 PRO A CA 1
ATOM 595 C C . PRO A 1 80 ? 34.929 -2.014 -39.550 1.00 60.16 80 PRO A C 1
ATOM 597 O O . PRO A 1 80 ? 35.642 -1.438 -40.362 1.00 60.16 80 PRO A O 1
ATOM 600 N N . PHE A 1 81 ? 34.486 -1.392 -38.448 1.00 58.06 81 PHE A N 1
ATOM 601 C CA . PHE A 1 81 ? 34.649 0.052 -38.171 1.00 58.06 81 PHE A CA 1
ATOM 602 C C . PHE A 1 81 ? 35.545 0.361 -36.954 1.00 58.06 81 PHE A C 1
ATOM 604 O O . PHE A 1 81 ? 35.383 1.379 -36.284 1.00 58.06 81 PHE A O 1
ATOM 611 N N . THR A 1 82 ? 36.504 -0.510 -36.640 1.00 56.62 82 THR A N 1
ATOM 612 C CA . THR A 1 82 ? 37.303 -0.470 -35.399 1.00 56.62 82 THR A CA 1
ATOM 613 C C . THR A 1 82 ? 38.372 0.636 -35.324 1.00 56.62 82 THR A C 1
ATOM 615 O O . THR A 1 82 ? 39.389 0.432 -34.667 1.00 56.62 82 THR A O 1
ATOM 618 N N . SER A 1 83 ? 38.183 1.796 -35.960 1.00 61.25 83 SER A N 1
ATOM 619 C CA . SER A 1 83 ? 39.096 2.944 -35.808 1.00 61.25 83 SER A CA 1
ATOM 620 C C . SER A 1 83 ? 38.478 4.203 -35.194 1.00 61.25 83 SER A C 1
ATOM 622 O O . SER A 1 83 ? 39.247 5.080 -34.820 1.00 61.25 83 SER A O 1
ATOM 624 N N . ASP A 1 84 ? 37.153 4.288 -35.007 1.00 63.16 84 ASP A N 1
ATOM 625 C CA . ASP A 1 84 ? 36.512 5.486 -34.436 1.00 63.16 84 ASP A CA 1
ATOM 626 C C . ASP A 1 84 ? 35.710 5.169 -33.156 1.00 63.16 84 ASP A C 1
ATOM 628 O O . ASP A 1 84 ? 34.604 4.619 -33.201 1.00 63.16 84 ASP A O 1
ATOM 632 N N . ASP A 1 85 ? 36.246 5.578 -31.999 1.00 71.25 85 ASP A N 1
ATOM 633 C CA . ASP A 1 85 ? 35.704 5.360 -30.639 1.00 71.25 85 ASP A CA 1
ATOM 634 C C . ASP A 1 85 ? 34.239 5.815 -30.440 1.00 71.25 85 ASP A C 1
ATOM 636 O O . ASP A 1 85 ? 33.536 5.351 -29.537 1.00 71.25 85 ASP A O 1
ATOM 640 N N . LEU A 1 86 ? 33.733 6.709 -31.295 1.00 76.06 86 LEU A N 1
ATOM 641 C CA . LEU A 1 86 ? 32.399 7.294 -31.158 1.00 76.06 86 LEU A CA 1
ATOM 642 C C . LEU A 1 86 ? 31.269 6.324 -31.552 1.00 76.06 86 LEU A C 1
ATOM 644 O O . LEU A 1 86 ? 30.206 6.317 -30.925 1.00 76.06 86 LEU A O 1
ATOM 648 N N . ALA A 1 87 ? 31.481 5.482 -32.570 1.00 73.69 87 ALA A N 1
ATOM 649 C CA . ALA A 1 87 ? 30.447 4.574 -33.075 1.00 73.69 87 ALA A CA 1
ATOM 650 C C . ALA A 1 87 ? 30.128 3.454 -32.067 1.00 73.69 87 ALA A C 1
ATOM 652 O O . ALA A 1 87 ? 28.963 3.095 -31.869 1.00 73.69 87 ALA A O 1
ATOM 653 N N . GLY A 1 88 ? 31.153 2.961 -31.363 1.00 73.06 88 GLY A N 1
ATOM 654 C CA . GLY A 1 88 ? 30.998 1.984 -30.284 1.00 73.06 88 GLY A CA 1
ATOM 655 C C . GLY A 1 88 ? 30.211 2.540 -29.093 1.00 73.06 88 GLY A C 1
ATOM 656 O O . GLY A 1 88 ? 29.323 1.861 -28.570 1.00 73.06 88 GLY A O 1
ATOM 657 N N . LEU A 1 89 ? 30.462 3.798 -28.710 1.00 76.69 89 LEU A N 1
ATOM 658 C CA . LEU A 1 89 ? 29.734 4.472 -27.632 1.00 76.69 89 LEU A CA 1
ATOM 659 C C . LEU A 1 89 ? 28.239 4.616 -27.960 1.00 76.69 89 LEU A C 1
ATOM 661 O O . LEU A 1 89 ? 27.390 4.281 -27.133 1.00 76.69 89 LEU A O 1
ATOM 665 N N . VAL A 1 90 ? 27.901 5.070 -29.172 1.00 78.38 90 VAL A N 1
ATOM 666 C CA . VAL A 1 90 ? 26.501 5.234 -29.605 1.00 78.38 90 VAL A CA 1
ATOM 667 C C . VAL A 1 90 ? 25.776 3.886 -29.643 1.00 78.38 90 VAL A C 1
ATOM 669 O O . VAL A 1 90 ? 24.650 3.782 -29.150 1.00 78.38 90 VAL A O 1
ATOM 672 N N . GLY A 1 91 ? 26.437 2.836 -30.143 1.00 76.31 91 GLY A N 1
ATOM 673 C CA . GLY A 1 91 ? 25.910 1.471 -30.114 1.00 76.31 91 GLY A CA 1
ATOM 674 C C . GLY A 1 91 ? 25.636 0.976 -28.690 1.00 76.31 91 GLY A C 1
ATOM 675 O O . GLY A 1 91 ? 24.562 0.438 -28.422 1.00 76.31 91 GLY A O 1
ATOM 676 N N . MET A 1 92 ? 26.554 1.226 -27.750 1.00 77.44 92 MET A N 1
ATOM 677 C CA . MET A 1 92 ? 26.385 0.867 -26.338 1.00 77.44 92 MET A CA 1
ATOM 678 C C . MET A 1 92 ? 25.246 1.649 -25.664 1.00 77.44 92 MET A C 1
ATOM 680 O O . MET A 1 92 ? 24.475 1.076 -24.895 1.00 77.44 92 MET A O 1
ATOM 684 N N . ILE A 1 93 ? 25.090 2.942 -25.960 1.00 79.88 93 ILE A N 1
ATOM 685 C CA . ILE A 1 93 ? 23.994 3.756 -25.413 1.00 79.88 93 ILE A CA 1
ATOM 686 C C . ILE A 1 93 ? 22.643 3.268 -25.946 1.00 79.88 93 ILE A C 1
ATOM 688 O O . ILE A 1 93 ? 21.713 3.079 -25.161 1.00 79.88 93 ILE A O 1
ATOM 692 N N . GLY A 1 94 ? 22.529 3.016 -27.255 1.00 78.81 94 GLY A N 1
ATOM 693 C CA . GLY A 1 94 ? 21.310 2.468 -27.858 1.00 78.81 94 GLY A CA 1
ATOM 694 C C . GLY A 1 94 ? 20.965 1.087 -27.299 1.00 78.81 94 GLY A C 1
ATOM 695 O O . GLY A 1 94 ? 19.807 0.804 -26.989 1.00 78.81 94 GLY A O 1
ATOM 696 N N . TYR A 1 95 ? 21.992 0.266 -27.078 1.00 75.44 95 TYR A N 1
ATOM 697 C CA . TYR A 1 95 ? 21.884 -1.037 -26.447 1.00 75.44 95 TYR A CA 1
ATOM 698 C C . TYR A 1 95 ? 21.296 -0.960 -25.029 1.00 75.44 95 TYR A C 1
ATOM 700 O O . TYR A 1 95 ? 20.255 -1.560 -24.744 1.00 75.44 95 TYR A O 1
ATOM 708 N N . LEU A 1 96 ? 21.923 -0.170 -24.153 1.00 77.19 96 LEU A N 1
ATOM 709 C CA . LEU A 1 96 ? 21.451 0.026 -22.783 1.00 77.19 96 LEU A CA 1
ATOM 710 C C . LEU A 1 96 ? 20.046 0.645 -22.784 1.00 77.19 96 LEU A C 1
ATOM 712 O O . LEU A 1 96 ? 19.170 0.176 -22.061 1.00 77.19 96 LEU A O 1
ATOM 716 N N . GLY A 1 97 ? 19.787 1.629 -23.648 1.00 79.44 97 GLY A N 1
ATOM 717 C CA . GLY A 1 97 ? 18.470 2.245 -23.812 1.00 79.44 97 GLY A CA 1
ATOM 718 C C . GLY A 1 97 ? 17.374 1.242 -24.186 1.00 79.44 97 GLY A C 1
ATOM 719 O O . GLY A 1 97 ? 16.292 1.278 -23.601 1.00 79.44 97 GLY A O 1
ATOM 720 N N . GLY A 1 98 ? 17.656 0.305 -25.096 1.00 76.44 98 GLY A N 1
ATOM 721 C CA . GLY A 1 98 ? 16.728 -0.759 -25.483 1.00 76.44 98 GLY A CA 1
ATOM 722 C C . GLY A 1 98 ? 16.454 -1.755 -24.353 1.00 76.44 98 GLY A C 1
ATOM 723 O O . GLY A 1 98 ? 15.295 -2.053 -24.060 1.00 76.44 98 GLY A O 1
ATOM 724 N N . VAL A 1 99 ? 17.504 -2.218 -23.669 1.00 73.88 99 VAL A N 1
ATOM 725 C CA . VAL A 1 99 ? 17.391 -3.176 -22.553 1.00 73.88 99 VAL A CA 1
ATOM 726 C C . VAL A 1 99 ? 16.638 -2.566 -21.374 1.00 73.88 99 VAL A C 1
ATOM 728 O O . VAL A 1 99 ? 15.656 -3.141 -20.893 1.00 73.88 99 VAL A O 1
ATOM 731 N N . PHE A 1 100 ? 17.049 -1.377 -20.929 1.00 75.38 100 PHE A N 1
ATOM 732 C CA . PHE A 1 100 ? 16.407 -0.697 -19.808 1.00 75.38 100 PHE A CA 1
ATOM 733 C C . PHE A 1 100 ? 15.011 -0.190 -20.178 1.00 75.38 100 PHE A C 1
ATOM 735 O O . PHE A 1 100 ? 14.085 -0.331 -19.380 1.00 75.38 100 PHE A O 1
ATOM 742 N N . GLY A 1 101 ? 14.820 0.343 -21.388 1.00 79.00 101 GLY A N 1
ATOM 743 C CA . GLY A 1 101 ? 13.530 0.847 -21.861 1.00 79.00 101 GLY A CA 1
ATOM 744 C C . GLY A 1 101 ? 12.487 -0.258 -22.031 1.00 79.00 101 GLY A C 1
ATOM 745 O O . GLY A 1 101 ? 11.372 -0.143 -21.513 1.00 79.00 101 GLY A O 1
ATOM 746 N N . GLY A 1 102 ? 12.854 -1.361 -22.690 1.00 76.75 102 GLY A N 1
ATOM 747 C CA . GLY A 1 102 ? 11.990 -2.529 -22.871 1.00 76.75 102 GLY A CA 1
ATOM 748 C C . GLY A 1 102 ? 11.645 -3.203 -21.543 1.00 76.75 102 GLY A C 1
ATOM 749 O O . GLY A 1 102 ? 10.468 -3.451 -21.260 1.00 76.75 102 GLY A O 1
ATOM 750 N N . GLY A 1 103 ? 12.648 -3.406 -20.680 1.00 76.75 103 GLY A N 1
ATOM 751 C CA . GLY A 1 103 ? 12.447 -3.925 -19.326 1.00 76.75 103 GLY A CA 1
ATOM 752 C C . GLY A 1 103 ? 11.512 -3.041 -18.497 1.00 76.75 103 GLY A C 1
ATOM 753 O O . GLY A 1 103 ? 10.552 -3.532 -17.900 1.00 76.75 103 GLY A O 1
ATOM 754 N N . TYR A 1 104 ? 11.717 -1.721 -18.523 1.00 78.44 104 TYR A N 1
ATOM 755 C CA . TYR A 1 104 ? 10.871 -0.760 -17.815 1.00 78.44 104 TYR A CA 1
ATOM 756 C C . TYR A 1 104 ? 9.417 -0.777 -18.310 1.00 78.44 104 TYR A C 1
ATOM 758 O O . TYR A 1 104 ? 8.487 -0.803 -17.497 1.00 78.44 104 TYR A O 1
ATOM 766 N N . LEU A 1 105 ? 9.188 -0.802 -19.628 1.00 79.94 105 LEU A N 1
ATOM 767 C CA . LEU A 1 105 ? 7.839 -0.862 -20.202 1.00 79.94 105 LEU A CA 1
ATOM 768 C C . LEU A 1 105 ? 7.121 -2.168 -19.847 1.00 79.94 105 LEU A C 1
ATOM 770 O O . LEU A 1 105 ? 5.949 -2.124 -19.452 1.00 79.94 105 LEU A O 1
ATOM 774 N N . GLY A 1 106 ? 7.821 -3.303 -19.921 1.00 79.94 106 GLY A N 1
ATOM 775 C CA . GLY A 1 106 ? 7.301 -4.610 -19.517 1.00 79.94 106 GLY A CA 1
ATOM 776 C C . GLY A 1 106 ? 6.908 -4.640 -18.038 1.00 79.94 106 GLY A C 1
ATOM 777 O O . GLY A 1 106 ? 5.777 -5.000 -17.697 1.00 79.94 106 GLY A O 1
ATOM 778 N N . LEU A 1 107 ? 7.787 -4.152 -17.158 1.00 79.31 107 LEU A N 1
ATOM 779 C CA . LEU A 1 107 ? 7.515 -4.029 -15.722 1.00 79.31 107 LEU A CA 1
ATOM 780 C C . LEU A 1 107 ? 6.331 -3.091 -15.440 1.00 79.31 107 LEU A C 1
ATOM 782 O O . LEU A 1 107 ? 5.470 -3.401 -14.613 1.00 79.31 107 LEU A O 1
ATOM 786 N N . ARG A 1 108 ? 6.218 -1.973 -16.165 1.00 80.81 108 ARG A N 1
ATOM 787 C CA . ARG A 1 108 ? 5.099 -1.029 -16.026 1.00 80.81 108 ARG A CA 1
ATOM 788 C C . ARG A 1 108 ? 3.772 -1.622 -16.510 1.00 80.81 108 ARG A C 1
ATOM 790 O O . ARG A 1 108 ? 2.722 -1.332 -15.930 1.00 80.81 108 ARG A O 1
ATOM 797 N N . ALA A 1 109 ? 3.778 -2.419 -17.576 1.00 83.12 109 ALA A N 1
ATOM 798 C CA . ALA A 1 109 ? 2.596 -3.148 -18.036 1.00 83.12 109 ALA A CA 1
ATOM 799 C C . ALA A 1 109 ? 2.171 -4.212 -17.010 1.00 83.12 109 ALA A C 1
ATOM 801 O O . ALA A 1 109 ? 0.993 -4.282 -16.650 1.00 83.12 109 ALA A O 1
ATOM 802 N N . TYR A 1 110 ? 3.136 -4.953 -16.458 1.00 83.69 110 TYR A N 1
ATOM 803 C CA . TYR A 1 110 ? 2.904 -5.926 -15.392 1.00 83.69 110 TYR A CA 1
ATOM 804 C C . TYR A 1 110 ? 2.297 -5.279 -14.139 1.00 83.69 110 TYR A C 1
ATOM 806 O O . TYR A 1 110 ? 1.262 -5.737 -13.653 1.00 83.69 110 TYR A O 1
ATOM 814 N N . GLY A 1 111 ? 2.865 -4.167 -13.661 1.00 83.94 111 GLY A N 1
ATOM 815 C CA . GLY A 1 111 ? 2.333 -3.427 -12.512 1.00 83.94 111 GLY A CA 1
ATOM 816 C C . GLY A 1 111 ? 0.899 -2.932 -12.736 1.00 83.94 111 GLY A C 1
ATOM 817 O O . GLY A 1 111 ? 0.061 -3.020 -11.839 1.00 83.94 111 GLY A O 1
ATOM 818 N N . ARG A 1 112 ? 0.567 -2.478 -13.956 1.00 86.06 112 ARG A N 1
ATOM 819 C CA . ARG A 1 112 ? -0.807 -2.080 -14.319 1.00 86.06 112 ARG A CA 1
ATOM 820 C C . ARG A 1 112 ? -1.781 -3.255 -14.296 1.00 86.06 112 ARG A C 1
ATOM 822 O O . ARG A 1 112 ? -2.883 -3.101 -13.773 1.00 86.06 112 ARG A O 1
ATOM 829 N N . ARG A 1 113 ? -1.386 -4.413 -14.830 1.00 88.19 113 ARG A N 1
ATOM 830 C CA . ARG A 1 113 ? -2.203 -5.634 -14.787 1.00 88.19 113 ARG A CA 1
ATOM 831 C C . ARG A 1 113 ? -2.446 -6.079 -13.345 1.00 88.19 113 ARG A C 1
ATOM 833 O O . ARG A 1 113 ? -3.596 -6.251 -12.957 1.00 88.19 113 ARG A O 1
ATOM 840 N N . ARG A 1 114 ? -1.389 -6.156 -12.531 1.00 86.56 114 ARG A N 1
ATOM 841 C CA . ARG A 1 114 ? -1.487 -6.513 -11.107 1.00 86.56 114 ARG A CA 1
ATOM 842 C C . ARG A 1 114 ? -2.383 -5.569 -10.323 1.00 86.56 114 ARG A C 1
ATOM 844 O O . ARG A 1 114 ? -3.193 -6.027 -9.530 1.00 86.56 114 ARG A O 1
ATOM 851 N N . ARG A 1 115 ? -2.288 -4.263 -10.574 1.00 88.94 115 ARG A N 1
ATOM 852 C CA . ARG A 1 115 ? -3.175 -3.279 -9.947 1.00 88.94 115 ARG A CA 1
ATOM 853 C C . ARG A 1 115 ? -4.649 -3.567 -10.230 1.00 88.94 115 ARG A C 1
ATOM 855 O O . ARG A 1 115 ? -5.454 -3.426 -9.319 1.00 88.94 115 ARG A O 1
ATOM 862 N N . ARG A 1 116 ? -5.003 -3.963 -11.458 1.00 90.31 116 ARG A N 1
ATOM 863 C CA . ARG A 1 116 ? -6.387 -4.328 -11.807 1.00 90.31 116 ARG A CA 1
ATOM 864 C C . ARG A 1 116 ? -6.826 -5.605 -11.096 1.00 90.31 116 ARG A C 1
ATOM 866 O O . ARG A 1 116 ? -7.902 -5.600 -10.523 1.00 90.31 116 ARG A O 1
ATOM 873 N N . GLU A 1 117 ? -5.975 -6.633 -11.077 1.00 90.62 117 GLU A N 1
ATOM 874 C CA . GLU A 1 117 ? -6.241 -7.902 -10.376 1.00 90.62 117 GLU A CA 1
ATOM 875 C C . GLU A 1 117 ? -6.460 -7.691 -8.867 1.00 90.62 117 GLU A C 1
ATOM 877 O O . GLU A 1 117 ? -7.399 -8.234 -8.294 1.00 90.62 117 GLU A O 1
ATOM 882 N N . ILE A 1 118 ? -5.627 -6.863 -8.225 1.00 90.12 118 ILE A N 1
ATOM 883 C CA . ILE A 1 118 ? -5.790 -6.511 -6.807 1.00 90.12 118 ILE A CA 1
ATOM 884 C C . ILE A 1 118 ? -7.064 -5.696 -6.614 1.00 90.12 118 ILE A C 1
ATOM 886 O O . ILE A 1 118 ? -7.827 -5.984 -5.702 1.00 90.12 118 ILE A O 1
ATOM 890 N N . ALA A 1 119 ? -7.320 -4.703 -7.471 1.00 89.62 119 ALA A N 1
ATOM 891 C CA . ALA A 1 119 ? -8.512 -3.870 -7.361 1.00 89.62 119 ALA A CA 1
ATOM 892 C C . ALA A 1 119 ? -9.802 -4.694 -7.488 1.00 89.62 119 ALA A C 1
ATOM 894 O O . ALA A 1 119 ? -10.697 -4.505 -6.668 1.00 89.62 119 ALA A O 1
ATOM 895 N N . SER A 1 120 ? -9.873 -5.635 -8.436 1.00 90.56 120 SER A N 1
ATOM 896 C CA . SER A 1 120 ? -11.030 -6.521 -8.598 1.00 90.56 120 SER A CA 1
ATOM 897 C C . SER A 1 120 ? -11.179 -7.501 -7.436 1.00 90.56 120 SER A C 1
ATOM 899 O O . SER A 1 120 ? -12.279 -7.656 -6.924 1.00 90.56 120 SER A O 1
ATOM 901 N N . ALA A 1 121 ? -10.082 -8.114 -6.974 1.00 90.06 121 ALA A N 1
ATOM 902 C CA . ALA A 1 121 ? -10.126 -9.031 -5.833 1.00 90.06 121 ALA A CA 1
ATOM 903 C C . ALA A 1 121 ? -10.497 -8.304 -4.529 1.00 90.06 121 ALA A C 1
ATOM 905 O O . ALA A 1 121 ? -11.210 -8.841 -3.696 1.00 90.06 121 ALA A O 1
ATOM 906 N N . SER A 1 122 ? -10.063 -7.051 -4.377 1.00 89.19 122 SER A N 1
ATOM 907 C CA . SER A 1 122 ? -10.362 -6.226 -3.202 1.00 89.19 122 SER A CA 1
ATOM 908 C C . SER A 1 122 ? -11.786 -5.668 -3.149 1.00 89.19 122 SER A C 1
ATOM 910 O O . SER A 1 122 ? -12.129 -5.033 -2.161 1.00 89.19 122 SER A O 1
ATOM 912 N N . ALA A 1 123 ? -12.594 -5.823 -4.204 1.00 91.12 123 ALA A N 1
ATOM 913 C CA . ALA A 1 123 ? -13.931 -5.227 -4.255 1.00 91.12 123 ALA A CA 1
ATOM 914 C C . ALA A 1 123 ? -14.891 -5.828 -3.212 1.00 91.12 123 ALA A C 1
ATOM 916 O O . ALA A 1 123 ? -15.719 -5.103 -2.679 1.00 91.12 123 ALA A O 1
ATOM 917 N N . HIS A 1 124 ? -14.715 -7.113 -2.897 1.00 89.44 124 HIS A N 1
ATOM 918 C CA . HIS A 1 124 ? -15.494 -7.864 -1.903 1.00 89.44 124 HIS A CA 1
ATOM 919 C C . HIS A 1 124 ? -14.606 -8.334 -0.743 1.00 89.44 124 HIS A C 1
ATOM 921 O O . HIS A 1 124 ? -14.919 -9.303 -0.063 1.00 89.44 124 HIS A O 1
ATOM 927 N N . ALA A 1 125 ? -13.437 -7.710 -0.575 1.00 88.06 125 ALA A N 1
ATOM 928 C CA . ALA A 1 125 ? -12.503 -8.112 0.460 1.00 88.06 125 ALA A CA 1
ATOM 929 C C . ALA A 1 125 ? -13.006 -7.680 1.836 1.00 88.06 125 ALA A C 1
ATOM 931 O O . ALA A 1 125 ? -13.437 -6.545 2.033 1.00 88.06 125 ALA A O 1
ATOM 932 N N . ASP A 1 126 ? -12.881 -8.598 2.781 1.00 89.75 126 ASP A N 1
ATOM 933 C CA . ASP A 1 126 ? -13.214 -8.418 4.180 1.00 89.75 126 ASP A CA 1
ATOM 934 C C . ASP A 1 126 ? -11.954 -8.178 5.029 1.00 89.75 126 ASP A C 1
ATOM 936 O O . ASP A 1 126 ? -10.824 -8.056 4.545 1.00 89.75 126 ASP A O 1
ATOM 940 N N . ILE A 1 127 ? -12.148 -8.156 6.340 1.00 85.94 127 ILE A N 1
ATOM 941 C CA . ILE A 1 127 ? -11.093 -7.990 7.338 1.00 85.94 127 ILE A CA 1
ATOM 942 C C . ILE A 1 127 ? -10.004 -9.074 7.243 1.00 85.94 127 ILE A C 1
ATOM 944 O O . ILE A 1 127 ? -8.818 -8.776 7.386 1.00 85.94 127 ILE A O 1
ATOM 948 N N . ARG A 1 128 ? -10.377 -10.317 6.897 1.00 86.94 128 ARG A N 1
ATOM 949 C CA . ARG A 1 128 ? -9.458 -11.464 6.766 1.00 86.94 128 ARG A CA 1
ATOM 950 C C . ARG A 1 128 ? -8.481 -11.270 5.607 1.00 86.94 128 ARG A C 1
ATOM 952 O O . ARG A 1 128 ? -7.378 -11.818 5.596 1.00 86.94 128 ARG A O 1
ATOM 959 N N . SER A 1 129 ? -8.858 -10.442 4.639 1.00 89.56 129 SER A N 1
ATOM 960 C CA . SER A 1 129 ? -8.044 -10.113 3.472 1.00 89.56 129 SER A CA 1
ATOM 961 C C . SER A 1 129 ? -6.889 -9.147 3.771 1.00 89.56 129 SER A C 1
ATOM 963 O O . SER A 1 129 ? -5.997 -8.982 2.930 1.00 89.56 129 SER A O 1
ATOM 965 N N . ILE A 1 130 ? -6.847 -8.538 4.964 1.00 86.81 130 ILE A N 1
ATOM 966 C CA . ILE A 1 130 ? -5.769 -7.625 5.371 1.00 86.81 130 ILE A CA 1
ATOM 967 C C . ILE A 1 130 ? -4.421 -8.348 5.386 1.00 86.81 130 ILE A C 1
ATOM 969 O O . ILE A 1 130 ? -3.445 -7.814 4.859 1.00 86.81 130 ILE A O 1
ATOM 973 N N . ARG A 1 131 ? -4.353 -9.574 5.917 1.00 87.56 131 ARG A N 1
ATOM 974 C CA . ARG A 1 131 ? -3.092 -10.318 6.047 1.00 87.56 131 ARG A CA 1
ATOM 975 C C . ARG A 1 131 ? -2.433 -10.659 4.698 1.00 87.56 131 ARG A C 1
ATOM 977 O O . ARG A 1 131 ? -1.260 -10.324 4.522 1.00 87.56 131 ARG A O 1
ATOM 984 N N . PRO A 1 132 ? -3.135 -11.226 3.697 1.00 90.00 132 PRO A N 1
ATOM 985 C CA . PRO A 1 132 ? -2.563 -11.421 2.363 1.00 90.00 132 PRO A CA 1
ATOM 986 C C . PRO A 1 132 ? -2.080 -10.124 1.702 1.00 90.00 132 PRO A C 1
ATOM 988 O O . PRO A 1 132 ? -1.022 -10.111 1.065 1.00 90.00 132 PRO A O 1
ATOM 991 N N . LEU A 1 133 ? -2.832 -9.027 1.854 1.00 89.56 133 LEU A N 1
ATOM 992 C CA . LEU A 1 133 ? -2.446 -7.714 1.329 1.00 89.56 133 LEU A CA 1
ATOM 993 C C . LEU A 1 133 ? -1.186 -7.191 2.023 1.00 89.56 133 LEU A C 1
ATOM 995 O O . LEU A 1 133 ? -0.267 -6.710 1.356 1.00 89.56 133 LEU A O 1
ATOM 999 N N . ALA A 1 134 ? -1.118 -7.339 3.341 1.00 87.50 134 ALA A N 1
ATOM 1000 C CA . ALA A 1 134 ? 0.041 -7.019 4.152 1.00 87.50 134 ALA A CA 1
ATOM 1001 C C . ALA A 1 134 ? 1.284 -7.803 3.693 1.00 87.50 134 ALA A C 1
ATOM 1003 O O . ALA A 1 134 ? 2.329 -7.208 3.419 1.00 87.50 134 ALA A O 1
ATOM 1004 N N . ASP A 1 135 ? 1.173 -9.116 3.506 1.00 87.31 135 ASP A N 1
ATOM 1005 C CA . ASP A 1 135 ? 2.283 -9.947 3.033 1.00 87.31 135 ASP A CA 1
ATOM 1006 C C . ASP A 1 135 ? 2.756 -9.547 1.625 1.00 87.31 135 ASP A C 1
ATOM 1008 O O . ASP A 1 135 ? 3.963 -9.504 1.363 1.00 87.31 135 ASP A O 1
ATOM 1012 N N . MET A 1 136 ? 1.832 -9.163 0.732 1.00 88.81 136 MET A N 1
ATOM 1013 C CA . MET A 1 136 ? 2.185 -8.594 -0.576 1.00 88.81 136 MET A CA 1
ATOM 1014 C C . MET A 1 136 ? 2.992 -7.307 -0.441 1.00 88.81 136 MET A C 1
ATOM 1016 O O . MET A 1 136 ? 4.005 -7.142 -1.124 1.00 88.81 136 MET A O 1
ATOM 1020 N N . VAL A 1 137 ? 2.557 -6.386 0.421 1.00 87.31 137 VAL A N 1
ATOM 1021 C CA . VAL A 1 137 ? 3.276 -5.128 0.634 1.00 87.31 137 VAL A CA 1
ATOM 1022 C C . VAL A 1 137 ? 4.641 -5.398 1.253 1.00 87.31 137 VAL A C 1
ATOM 1024 O O . VAL A 1 137 ? 5.627 -4.870 0.748 1.00 87.31 137 VAL A O 1
ATOM 1027 N N . ARG A 1 138 ? 4.737 -6.265 2.269 1.00 86.00 138 ARG A N 1
ATOM 1028 C CA . ARG A 1 138 ? 6.013 -6.632 2.900 1.00 86.00 138 ARG A CA 1
ATOM 1029 C C . ARG A 1 138 ? 6.997 -7.193 1.875 1.00 86.00 138 ARG A C 1
ATOM 1031 O O . ARG A 1 138 ? 8.137 -6.739 1.830 1.00 86.00 138 ARG A O 1
ATOM 1038 N N . GLY A 1 139 ? 6.545 -8.113 1.019 1.00 83.81 139 GLY A N 1
ATOM 1039 C CA . GLY A 1 139 ? 7.358 -8.662 -0.067 1.00 83.81 139 GLY A CA 1
ATOM 1040 C C . GLY A 1 139 ? 7.829 -7.595 -1.060 1.00 83.81 139 GLY A C 1
ATOM 1041 O O . GLY A 1 139 ? 8.987 -7.606 -1.470 1.00 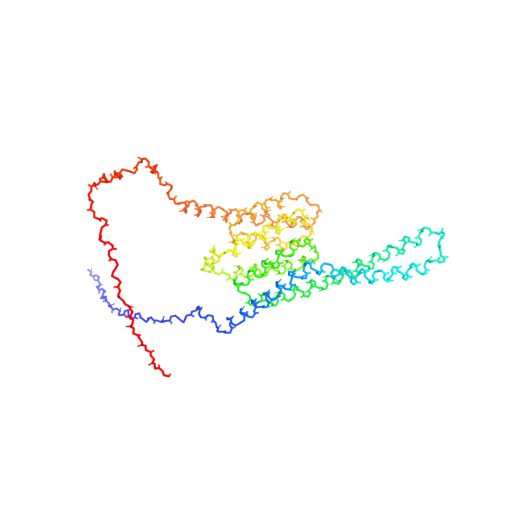83.81 139 GLY A O 1
ATOM 1042 N N . ASN A 1 140 ? 6.965 -6.634 -1.402 1.00 83.38 140 ASN A N 1
ATOM 1043 C CA . ASN A 1 140 ? 7.310 -5.543 -2.318 1.00 83.38 140 ASN A CA 1
ATOM 1044 C C . ASN A 1 140 ? 8.291 -4.533 -1.696 1.00 83.38 140 ASN A C 1
ATOM 1046 O O . ASN A 1 140 ? 9.203 -4.078 -2.386 1.00 83.38 140 ASN A O 1
ATOM 1050 N N . VAL A 1 141 ? 8.118 -4.200 -0.410 1.00 82.06 141 VAL A N 1
ATOM 1051 C CA . VAL A 1 141 ? 9.010 -3.304 0.346 1.00 82.06 141 VAL A CA 1
ATOM 1052 C C . VAL A 1 141 ? 10.398 -3.925 0.464 1.00 82.06 141 VAL A C 1
ATOM 1054 O O . VAL A 1 141 ? 11.383 -3.281 0.125 1.00 82.06 141 VAL A O 1
ATOM 1057 N N . TRP A 1 142 ? 10.478 -5.195 0.874 1.00 78.88 142 TRP A N 1
ATOM 1058 C CA . TRP A 1 142 ? 11.748 -5.917 1.006 1.00 78.88 142 TRP A CA 1
ATOM 1059 C C . TRP A 1 142 ? 12.491 -6.075 -0.316 1.00 78.88 142 TRP A C 1
ATOM 1061 O O . TRP A 1 142 ? 13.717 -6.062 -0.334 1.00 78.88 142 TRP A O 1
ATOM 1071 N N . ALA A 1 143 ? 11.766 -6.197 -1.428 1.00 77.38 143 ALA A N 1
ATOM 1072 C CA . ALA A 1 143 ? 12.384 -6.253 -2.744 1.00 77.38 143 ALA A CA 1
ATOM 1073 C C . ALA A 1 143 ? 13.030 -4.919 -3.172 1.00 77.38 143 ALA A C 1
ATOM 1075 O O . ALA A 1 143 ? 13.705 -4.894 -4.198 1.00 77.38 143 ALA A O 1
ATOM 1076 N N . GLY A 1 144 ? 12.799 -3.804 -2.456 1.00 69.88 144 GLY A N 1
ATOM 1077 C CA . GLY A 1 144 ? 13.350 -2.480 -2.793 1.00 69.88 144 GLY A CA 1
ATOM 1078 C C . GLY A 1 144 ? 12.916 -1.966 -4.173 1.00 69.88 144 GLY A C 1
ATOM 1079 O O . GLY A 1 144 ? 13.494 -1.038 -4.735 1.00 69.88 144 GLY A O 1
ATOM 1080 N N . ALA A 1 145 ? 11.900 -2.595 -4.757 1.00 72.31 145 ALA A N 1
ATOM 1081 C CA . ALA A 1 145 ? 11.579 -2.478 -6.163 1.00 72.31 145 ALA A CA 1
ATOM 1082 C C . ALA A 1 145 ? 10.661 -1.278 -6.412 1.00 72.31 145 ALA A C 1
ATOM 1084 O O . ALA A 1 145 ? 9.437 -1.386 -6.319 1.00 72.31 145 ALA A O 1
ATOM 1085 N N . LEU A 1 146 ? 11.233 -0.134 -6.802 1.00 70.44 146 LEU A N 1
ATOM 1086 C CA . LEU A 1 146 ? 10.468 1.062 -7.196 1.00 70.44 146 LEU A CA 1
ATOM 1087 C C . LEU A 1 146 ? 9.444 0.773 -8.313 1.00 70.44 146 LEU A C 1
ATOM 1089 O O . LEU A 1 146 ? 8.404 1.422 -8.405 1.00 70.44 146 LEU A O 1
ATOM 1093 N N . TRP A 1 147 ? 9.671 -0.241 -9.149 1.00 73.31 147 TRP A N 1
ATOM 10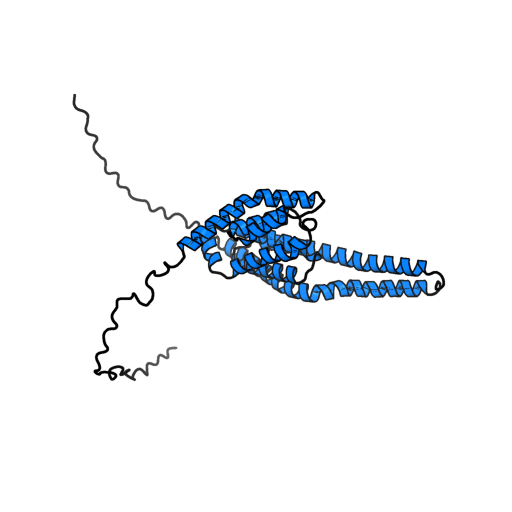94 C CA . TRP A 1 147 ? 8.708 -0.643 -10.181 1.00 73.31 147 TRP A CA 1
ATOM 1095 C C . TRP A 1 147 ? 7.436 -1.308 -9.625 1.00 73.31 147 TRP A C 1
ATOM 1097 O O . TRP A 1 147 ? 6.433 -1.382 -10.336 1.00 73.31 147 TRP A O 1
ATOM 1107 N N . LEU A 1 148 ? 7.430 -1.754 -8.362 1.00 80.12 148 LEU A N 1
ATOM 1108 C CA . LEU A 1 148 ? 6.253 -2.316 -7.685 1.00 80.12 148 LEU A CA 1
ATOM 1109 C C . LEU A 1 148 ? 5.390 -1.251 -6.993 1.00 80.12 148 LEU A C 1
ATOM 1111 O O . LEU A 1 148 ? 4.350 -1.595 -6.429 1.00 80.12 148 LEU A O 1
ATOM 1115 N N . LEU A 1 149 ? 5.743 0.037 -7.094 1.00 81.12 149 LEU A N 1
ATOM 1116 C CA . LEU A 1 149 ? 4.948 1.146 -6.552 1.00 81.12 149 LEU A CA 1
ATOM 1117 C C . LEU A 1 149 ? 3.456 1.102 -6.946 1.00 81.12 149 LEU A C 1
ATOM 1119 O O . LEU A 1 149 ? 2.619 1.313 -6.067 1.00 81.12 149 LEU A O 1
ATOM 1123 N N . PRO A 1 150 ? 3.059 0.789 -8.201 1.00 83.19 150 PRO A N 1
ATOM 1124 C CA . PRO A 1 150 ? 1.640 0.694 -8.555 1.00 83.19 150 PRO A CA 1
ATOM 1125 C C . PRO A 1 150 ? 0.905 -0.416 -7.797 1.00 83.19 150 PRO A C 1
ATOM 1127 O O . PRO A 1 150 ? -0.260 -0.245 -7.441 1.00 83.19 150 PRO A O 1
ATOM 1130 N N . THR A 1 151 ? 1.584 -1.538 -7.557 1.00 85.62 151 THR A N 1
ATOM 1131 C CA . THR A 1 151 ? 1.063 -2.682 -6.799 1.00 85.62 151 THR A CA 1
ATOM 1132 C C . THR A 1 151 ? 0.929 -2.317 -5.327 1.00 85.62 151 THR A C 1
ATOM 1134 O O . THR A 1 151 ? -0.116 -2.543 -4.732 1.00 85.62 151 THR A O 1
ATOM 1137 N N . LEU A 1 152 ? 1.958 -1.686 -4.757 1.00 84.44 152 LEU A N 1
ATOM 1138 C CA . LEU A 1 152 ? 1.970 -1.229 -3.370 1.00 84.44 152 LEU A CA 1
ATOM 1139 C C . LEU A 1 152 ? 0.857 -0.206 -3.103 1.00 84.44 152 LEU A C 1
ATOM 1141 O O . LEU A 1 152 ? 0.121 -0.337 -2.128 1.00 84.44 152 LEU A O 1
ATOM 1145 N N . HIS A 1 153 ? 0.658 0.746 -4.019 1.00 83.69 153 HIS A N 1
ATOM 1146 C CA . HIS A 1 153 ? -0.458 1.688 -3.950 1.00 83.69 153 HIS A CA 1
ATOM 1147 C C . HIS A 1 153 ? -1.817 0.979 -4.026 1.00 83.69 153 HIS A C 1
ATOM 1149 O O . HIS A 1 153 ? -2.720 1.324 -3.272 1.00 83.69 153 HIS A O 1
ATOM 1155 N N . ALA A 1 154 ? -1.964 -0.033 -4.889 1.00 86.56 154 ALA A N 1
ATOM 1156 C CA . ALA A 1 154 ? -3.197 -0.814 -4.979 1.00 86.56 154 ALA A CA 1
ATOM 1157 C C . ALA A 1 154 ? -3.498 -1.573 -3.678 1.00 86.56 154 ALA A C 1
ATOM 1159 O O . ALA A 1 154 ? -4.636 -1.549 -3.219 1.00 86.56 154 ALA A O 1
ATOM 1160 N N . CYS A 1 155 ? -2.484 -2.194 -3.067 1.00 88.50 155 CYS A N 1
ATOM 1161 C CA . CYS A 1 155 ? -2.639 -2.889 -1.792 1.00 88.50 155 CYS A CA 1
ATOM 1162 C C . CYS A 1 155 ? -3.025 -1.925 -0.667 1.00 88.50 155 CYS A C 1
ATOM 1164 O O . CYS A 1 155 ? -3.972 -2.200 0.057 1.00 88.50 155 CYS A O 1
ATOM 1166 N N . VAL A 1 156 ? -2.345 -0.781 -0.535 1.00 84.62 156 VAL A N 1
ATOM 1167 C CA . VAL A 1 156 ? -2.665 0.206 0.514 1.00 84.62 156 VAL A CA 1
ATOM 1168 C C . VAL A 1 156 ? -4.054 0.813 0.312 1.00 84.62 156 VAL A C 1
ATOM 1170 O O . VAL A 1 156 ? -4.807 0.931 1.271 1.00 84.62 156 VAL A O 1
ATOM 1173 N N . ALA A 1 157 ? -4.454 1.103 -0.929 1.00 85.62 157 ALA A N 1
ATOM 1174 C CA . ALA A 1 157 ? -5.809 1.567 -1.227 1.00 85.62 157 ALA A CA 1
ATOM 1175 C C . ALA A 1 157 ? -6.887 0.494 -0.975 1.00 85.62 157 ALA A C 1
ATOM 1177 O O . ALA A 1 157 ? -8.024 0.826 -0.651 1.00 85.62 157 ALA A O 1
ATOM 1178 N N . ALA A 1 158 ? -6.568 -0.791 -1.151 1.00 87.75 158 ALA A N 1
ATOM 1179 C CA . ALA A 1 158 ? -7.456 -1.887 -0.768 1.00 87.75 158 ALA A CA 1
ATOM 1180 C C . ALA A 1 158 ? -7.574 -2.000 0.758 1.00 87.75 158 ALA A C 1
ATOM 1182 O O . ALA A 1 158 ? -8.686 -2.025 1.268 1.00 87.75 158 ALA A O 1
ATOM 1183 N N . MET A 1 159 ? -6.450 -1.975 1.480 1.00 85.81 159 MET A N 1
ATOM 1184 C CA . MET A 1 159 ? -6.438 -2.026 2.946 1.00 85.81 159 MET A CA 1
ATOM 1185 C C . MET A 1 159 ? -7.197 -0.848 3.563 1.00 85.81 159 MET A C 1
ATOM 1187 O O . MET A 1 159 ? -7.979 -1.067 4.477 1.00 85.81 159 MET A O 1
ATOM 1191 N N . GLN A 1 160 ? -7.049 0.371 3.033 1.00 84.88 160 GLN A N 1
ATOM 1192 C CA . GLN A 1 160 ? -7.834 1.518 3.501 1.00 84.88 160 GLN A CA 1
ATOM 1193 C C . GLN A 1 160 ? -9.334 1.306 3.303 1.00 84.88 160 GLN A C 1
ATOM 1195 O O . GLN A 1 160 ? -10.091 1.560 4.226 1.00 84.88 160 GLN A O 1
ATOM 1200 N N . ARG A 1 161 ? -9.770 0.826 2.131 1.00 87.56 161 ARG A N 1
ATOM 1201 C CA . ARG A 1 161 ? -11.199 0.572 1.882 1.00 87.56 161 ARG A CA 1
ATOM 1202 C C . ARG A 1 161 ? -11.772 -0.450 2.858 1.00 87.56 161 ARG A C 1
ATOM 1204 O O . ARG A 1 161 ? -12.875 -0.252 3.346 1.00 87.56 161 ARG A O 1
ATOM 1211 N N . ILE A 1 162 ? -11.007 -1.500 3.161 1.00 87.94 162 ILE A N 1
ATOM 1212 C CA . ILE A 1 162 ? -11.389 -2.486 4.176 1.00 87.94 162 ILE A CA 1
ATOM 1213 C C . ILE A 1 162 ? -11.479 -1.799 5.545 1.00 87.94 162 ILE A C 1
ATOM 1215 O O . ILE A 1 162 ? -12.503 -1.907 6.202 1.00 87.94 162 ILE A O 1
ATOM 1219 N N . LEU A 1 163 ? -10.463 -1.030 5.953 1.00 83.44 163 LEU A N 1
ATOM 1220 C CA . LEU A 1 163 ? -10.462 -0.304 7.231 1.00 83.44 163 LEU A CA 1
ATOM 1221 C C . LEU A 1 163 ? -11.604 0.716 7.368 1.00 83.44 163 LEU A C 1
ATOM 1223 O O . LEU A 1 163 ? -12.116 0.894 8.471 1.00 83.44 163 LEU A O 1
ATOM 1227 N N . ASP A 1 164 ? -11.993 1.380 6.280 1.00 85.50 164 ASP A N 1
ATOM 1228 C CA . ASP A 1 164 ? -13.107 2.335 6.262 1.00 85.50 164 ASP A CA 1
ATOM 1229 C C . ASP A 1 164 ? -14.461 1.623 6.424 1.00 85.50 164 ASP A C 1
ATOM 1231 O O . ASP A 1 164 ? -15.393 2.201 6.981 1.00 85.50 164 ASP A O 1
ATOM 1235 N N . ALA A 1 165 ? -14.563 0.370 5.968 1.00 85.81 165 ALA A N 1
ATOM 1236 C CA . ALA A 1 165 ? -15.753 -0.467 6.114 1.00 85.81 165 ALA A CA 1
ATOM 1237 C C . ALA A 1 165 ? -15.831 -1.193 7.471 1.00 85.81 165 ALA A C 1
ATOM 1239 O O . ALA A 1 165 ? -16.904 -1.649 7.861 1.00 85.81 165 ALA A O 1
ATOM 1240 N N . VAL A 1 166 ? -14.716 -1.303 8.202 1.00 83.75 166 VAL A N 1
ATOM 1241 C CA . VAL A 1 166 ? -14.653 -1.970 9.511 1.00 83.75 166 VAL A CA 1
ATOM 1242 C C . VAL A 1 166 ? -15.427 -1.158 10.554 1.00 83.75 166 VAL A C 1
ATOM 1244 O O . VAL A 1 166 ? -15.055 -0.032 10.914 1.00 83.75 166 VAL A O 1
ATOM 1247 N N . THR A 1 167 ? -16.485 -1.766 11.091 1.00 82.56 167 THR A N 1
ATOM 1248 C CA . THR A 1 167 ? -17.292 -1.185 12.168 1.00 82.56 167 THR A CA 1
ATOM 1249 C C . THR A 1 167 ? -16.507 -1.145 13.489 1.00 82.56 167 THR A C 1
ATOM 1251 O O . THR A 1 167 ? -15.543 -1.896 13.659 1.00 82.56 167 THR A O 1
ATOM 1254 N N . PRO A 1 168 ? -16.889 -0.306 14.472 1.00 78.62 168 PRO A N 1
ATOM 1255 C CA . PRO A 1 168 ? -16.250 -0.305 15.790 1.00 78.62 168 PRO A CA 1
ATOM 1256 C C . PRO A 1 168 ? -16.220 -1.688 16.462 1.00 78.62 168 PRO A C 1
ATOM 1258 O O . PRO A 1 168 ? -15.224 -2.011 17.098 1.00 78.62 168 PRO A O 1
ATOM 1261 N N . ALA A 1 169 ? -17.252 -2.517 16.261 1.00 77.25 169 ALA A N 1
ATOM 1262 C CA . ALA A 1 169 ? -17.313 -3.876 16.804 1.00 77.25 169 ALA A CA 1
ATOM 1263 C C . ALA A 1 169 ? -16.271 -4.817 16.169 1.00 77.25 169 ALA A C 1
ATOM 1265 O O . ALA A 1 169 ? -15.688 -5.663 16.844 1.00 77.25 169 ALA A O 1
ATOM 1266 N N . ASP A 1 170 ? -15.981 -4.642 14.879 1.00 77.06 170 ASP A N 1
ATOM 1267 C CA . ASP A 1 170 ? -14.958 -5.419 14.173 1.00 77.06 170 ASP A CA 1
ATOM 1268 C C . ASP A 1 170 ? -13.533 -4.964 14.516 1.00 77.06 170 ASP A C 1
ATOM 1270 O O . ASP A 1 170 ? -12.581 -5.742 14.404 1.00 77.06 170 ASP A O 1
ATOM 1274 N N . ARG A 1 171 ? -13.365 -3.715 14.980 1.00 73.12 171 ARG A N 1
ATOM 1275 C CA . ARG A 1 171 ? -12.059 -3.204 15.427 1.00 73.12 171 ARG A CA 1
ATOM 1276 C C . ARG A 1 171 ? -11.535 -3.936 16.649 1.00 73.12 171 ARG A C 1
ATOM 1278 O O . ARG A 1 171 ? -10.322 -4.084 16.758 1.00 73.12 171 ARG A O 1
ATOM 1285 N N . ASP A 1 172 ? -12.414 -4.384 17.540 1.00 72.69 172 ASP A N 1
ATOM 1286 C CA . ASP A 1 172 ? -11.991 -5.143 18.715 1.00 72.69 172 ASP A CA 1
ATOM 1287 C C . ASP A 1 172 ? -11.486 -6.537 18.311 1.00 72.69 172 ASP A C 1
ATOM 1289 O O . ASP A 1 172 ? -10.435 -6.952 18.788 1.00 72.69 172 ASP A O 1
ATOM 1293 N N . LYS A 1 173 ? -12.113 -7.190 17.318 1.00 69.94 173 LYS A N 1
ATOM 1294 C CA . LYS A 1 173 ? -11.611 -8.457 16.742 1.00 69.94 173 LYS A CA 1
ATOM 1295 C C . LYS A 1 173 ? -10.246 -8.292 16.069 1.00 69.94 173 LYS A C 1
ATOM 1297 O O . LYS A 1 173 ? -9.357 -9.111 16.243 1.00 69.94 173 LYS A O 1
ATOM 1302 N N . LEU A 1 174 ? -10.058 -7.191 15.343 1.00 68.25 174 LEU A N 1
ATOM 1303 C CA . LEU A 1 174 ? -8.775 -6.821 14.735 1.00 68.25 174 LEU A CA 1
ATOM 1304 C C . LEU A 1 174 ? -7.657 -6.577 15.756 1.00 68.25 174 LEU A C 1
ATOM 1306 O O . LEU A 1 174 ? -6.482 -6.638 15.395 1.00 68.25 174 LEU A O 1
ATOM 1310 N N . ARG A 1 175 ? -8.007 -6.205 16.991 1.00 60.97 175 ARG A N 1
ATOM 1311 C CA . ARG A 1 175 ? -7.063 -5.738 18.012 1.00 60.97 175 ARG A CA 1
ATOM 1312 C C . ARG A 1 175 ? -6.292 -6.865 18.680 1.00 60.97 175 ARG A C 1
ATOM 1314 O O . ARG A 1 175 ? -5.144 -6.628 19.057 1.00 60.97 175 ARG A O 1
ATOM 1321 N N . ASP A 1 176 ? -6.895 -8.045 18.763 1.00 61.16 176 ASP A N 1
ATOM 1322 C CA . ASP A 1 176 ? -6.276 -9.229 19.361 1.00 61.16 176 ASP A CA 1
ATOM 1323 C C . ASP A 1 176 ? -5.415 -10.010 18.357 1.00 61.16 176 ASP A C 1
ATOM 1325 O O . ASP A 1 176 ? -4.476 -10.706 18.745 1.00 61.16 176 ASP A O 1
ATOM 1329 N N . ASP A 1 177 ? -5.652 -9.819 17.058 1.00 61.03 177 ASP A N 1
ATOM 1330 C CA . ASP A 1 177 ? -4.907 -10.499 16.008 1.00 61.03 177 ASP A CA 1
ATOM 1331 C C . ASP A 1 177 ? -3.623 -9.751 15.618 1.00 61.03 177 ASP A C 1
ATOM 1333 O O . ASP A 1 177 ? -3.586 -8.536 15.390 1.00 61.03 177 ASP A O 1
ATOM 1337 N N . GLY A 1 178 ? -2.538 -10.513 15.433 1.00 73.94 178 GLY A N 1
ATOM 1338 C CA . GLY A 1 178 ? -1.251 -10.029 14.912 1.00 73.94 178 GLY A CA 1
ATOM 1339 C C . GLY A 1 178 ? -1.336 -9.310 13.552 1.00 73.94 178 GLY A C 1
ATOM 1340 O O . GLY A 1 178 ? -0.345 -8.735 13.095 1.00 73.94 178 GLY A O 1
ATOM 1341 N N . ASP A 1 179 ? -2.511 -9.286 12.927 1.00 74.56 179 ASP A N 1
ATOM 1342 C CA . ASP A 1 179 ? -2.819 -8.619 11.670 1.00 74.56 179 ASP A CA 1
ATOM 1343 C C . ASP A 1 179 ? -2.779 -7.089 11.783 1.00 74.56 179 ASP A C 1
ATOM 1345 O O . ASP A 1 179 ? -2.204 -6.442 10.904 1.00 74.56 179 ASP A O 1
ATOM 1349 N N . LEU A 1 180 ? -3.271 -6.486 12.878 1.00 72.50 180 LEU A N 1
ATOM 1350 C CA . LEU A 1 180 ? -3.138 -5.035 13.082 1.00 72.50 180 LEU A CA 1
ATOM 1351 C C . LEU A 1 180 ? -1.691 -4.622 13.330 1.00 72.50 180 LEU A C 1
ATOM 1353 O O . LEU A 1 180 ? -1.225 -3.619 12.783 1.00 72.50 180 LEU A O 1
ATOM 1357 N N . ALA A 1 181 ? -0.960 -5.400 14.127 1.00 76.25 181 ALA A N 1
ATOM 1358 C CA . ALA A 1 181 ? 0.466 -5.179 14.340 1.00 76.25 181 ALA A CA 1
ATOM 1359 C C . ALA A 1 181 ? 1.248 -5.331 13.024 1.00 76.25 181 ALA A C 1
ATOM 1361 O O . ALA A 1 181 ? 2.120 -4.514 12.718 1.00 76.25 181 ALA A O 1
ATOM 1362 N N . GLY A 1 182 ? 0.888 -6.324 12.205 1.00 79.25 182 GLY A N 1
ATOM 1363 C CA . GLY A 1 182 ? 1.428 -6.524 10.866 1.00 79.25 182 GLY A CA 1
ATOM 1364 C C . GLY A 1 182 ? 1.157 -5.333 9.950 1.00 79.25 182 GLY A C 1
ATOM 1365 O O . GLY A 1 182 ? 2.088 -4.814 9.332 1.00 79.25 182 GLY A O 1
ATOM 1366 N N . LEU A 1 183 ? -0.086 -4.853 9.912 1.00 78.88 183 LEU A N 1
ATOM 1367 C CA . LEU A 1 183 ? -0.496 -3.700 9.116 1.00 78.88 183 LEU A CA 1
ATOM 1368 C C . LEU A 1 183 ? 0.238 -2.423 9.542 1.00 78.88 183 LEU A C 1
ATOM 1370 O O . LEU A 1 183 ? 0.809 -1.736 8.694 1.00 78.88 183 LEU A O 1
ATOM 1374 N N . ARG A 1 184 ? 0.296 -2.140 10.851 1.00 79.19 184 ARG A N 1
ATOM 1375 C CA . ARG A 1 184 ? 1.065 -1.019 11.420 1.00 79.19 184 ARG A CA 1
ATOM 1376 C C . ARG A 1 184 ? 2.538 -1.111 11.050 1.00 79.19 184 ARG A C 1
ATOM 1378 O O . ARG A 1 184 ? 3.107 -0.138 10.559 1.00 79.19 184 ARG A O 1
ATOM 1385 N N . SER A 1 185 ? 3.145 -2.285 11.234 1.00 80.75 185 SER A N 1
ATOM 1386 C CA . SER A 1 185 ? 4.540 -2.546 10.871 1.00 80.75 185 SER A CA 1
ATOM 1387 C C . SER A 1 185 ? 4.782 -2.257 9.394 1.00 80.75 185 SER A C 1
ATOM 1389 O O . SER A 1 185 ? 5.745 -1.580 9.053 1.00 80.75 185 SER A O 1
ATOM 1391 N N . ILE A 1 186 ? 3.877 -2.680 8.516 1.00 82.00 186 ILE A N 1
ATOM 1392 C CA . ILE A 1 186 ? 4.008 -2.495 7.073 1.00 82.00 186 ILE A CA 1
ATOM 1393 C C . ILE A 1 186 ? 3.828 -1.044 6.654 1.00 82.00 186 ILE A C 1
ATOM 1395 O O . ILE A 1 186 ? 4.632 -0.552 5.865 1.00 82.00 186 ILE A O 1
ATOM 1399 N N . LEU A 1 187 ? 2.809 -0.353 7.163 1.00 78.94 187 LEU A N 1
ATOM 1400 C CA . LEU A 1 187 ? 2.603 1.067 6.884 1.00 78.94 187 LEU A CA 1
ATOM 1401 C C . LEU A 1 187 ? 3.795 1.883 7.388 1.00 78.94 187 LEU A C 1
ATOM 1403 O O . LEU A 1 187 ? 4.308 2.730 6.661 1.00 78.94 187 LEU A O 1
ATOM 1407 N N . THR A 1 188 ? 4.307 1.548 8.573 1.00 77.12 188 THR A N 1
ATOM 1408 C CA . THR A 1 188 ? 5.508 2.157 9.153 1.00 77.12 188 THR A CA 1
ATOM 1409 C C . THR A 1 188 ? 6.762 1.833 8.342 1.00 77.12 188 THR A C 1
ATOM 1411 O O . THR A 1 188 ? 7.582 2.714 8.102 1.00 77.12 188 THR A O 1
ATOM 1414 N N . SER A 1 189 ? 6.926 0.600 7.860 1.00 79.38 189 SER A N 1
ATOM 1415 C CA . SER A 1 189 ? 8.034 0.225 6.978 1.00 79.38 189 SER A CA 1
ATOM 1416 C C . SER A 1 189 ? 7.937 0.928 5.632 1.00 79.38 189 SER A C 1
ATOM 1418 O O . SER A 1 189 ? 8.947 1.437 5.167 1.00 79.38 189 SER A O 1
ATOM 1420 N N . CYS A 1 190 ? 6.752 1.033 5.025 1.00 73.75 190 CYS A N 1
ATOM 1421 C CA . CYS A 1 190 ? 6.556 1.813 3.803 1.00 73.75 190 CYS A CA 1
ATOM 1422 C C . CYS A 1 190 ? 6.942 3.273 4.045 1.00 73.75 190 CYS A C 1
ATOM 1424 O O . CYS A 1 190 ? 7.709 3.858 3.290 1.00 73.75 190 CYS A O 1
ATOM 1426 N N . ALA A 1 191 ? 6.458 3.841 5.141 1.00 70.88 191 ALA A N 1
ATOM 1427 C CA . ALA A 1 191 ? 6.745 5.200 5.550 1.00 70.88 191 ALA A CA 1
ATOM 1428 C C . ALA A 1 191 ? 8.234 5.460 5.818 1.00 70.88 191 ALA A C 1
ATOM 1430 O O . ALA A 1 191 ? 8.764 6.474 5.385 1.00 70.88 191 ALA A O 1
ATOM 1431 N N . ASN A 1 192 ? 8.928 4.554 6.506 1.00 73.88 192 ASN A N 1
ATOM 1432 C CA . ASN A 1 192 ? 10.342 4.712 6.841 1.00 73.88 192 ASN A CA 1
ATOM 1433 C C . ASN A 1 192 ? 11.247 4.426 5.641 1.00 73.88 192 ASN A C 1
ATOM 1435 O O . ASN A 1 192 ? 12.137 5.217 5.343 1.00 73.88 192 ASN A O 1
ATOM 1439 N N . HIS A 1 193 ? 11.009 3.312 4.947 1.00 71.06 193 HIS A N 1
ATOM 1440 C CA . HIS A 1 193 ? 11.823 2.889 3.812 1.00 71.06 193 HIS A CA 1
ATOM 1441 C C . HIS A 1 193 ? 11.684 3.867 2.650 1.00 71.06 193 HIS A C 1
ATOM 1443 O O . HIS A 1 193 ? 12.661 4.185 1.978 1.00 71.06 193 HIS A O 1
ATOM 1449 N N . TYR A 1 194 ? 10.477 4.393 2.448 1.00 66.44 194 TYR A N 1
ATOM 1450 C CA . TYR A 1 194 ? 10.215 5.252 1.316 1.00 66.44 194 TYR A CA 1
ATOM 1451 C C . TYR A 1 194 ? 10.058 6.742 1.624 1.00 66.44 194 TYR A C 1
ATOM 1453 O O . TYR A 1 194 ? 10.236 7.557 0.722 1.00 66.44 194 TYR A O 1
ATOM 1461 N N . GLY A 1 195 ? 9.782 7.126 2.870 1.00 62.16 195 GLY A N 1
ATOM 1462 C CA . GLY A 1 195 ? 9.778 8.534 3.276 1.00 62.16 195 GLY A CA 1
ATOM 1463 C C . GLY A 1 195 ? 11.153 9.181 3.108 1.00 62.16 195 GLY A C 1
ATOM 1464 O O . GLY A 1 195 ? 11.236 10.359 2.771 1.00 62.16 195 GLY A O 1
ATOM 1465 N N . TRP A 1 196 ? 12.231 8.398 3.249 1.00 60.62 196 TRP A N 1
ATOM 1466 C CA . TRP A 1 196 ? 13.588 8.852 2.937 1.00 60.62 196 TRP A CA 1
ATOM 1467 C C . TRP A 1 196 ? 13.838 9.000 1.428 1.00 60.62 196 TRP A C 1
ATOM 1469 O O . TRP A 1 196 ? 14.521 9.929 1.005 1.00 60.62 196 TRP A O 1
ATOM 1479 N N . LEU A 1 197 ? 13.208 8.159 0.596 1.00 57.78 197 LEU A N 1
ATOM 1480 C CA . LEU A 1 197 ? 13.323 8.169 -0.872 1.00 57.78 197 LEU A CA 1
ATOM 1481 C C . LEU A 1 197 ? 12.565 9.331 -1.555 1.00 57.78 197 LEU A C 1
ATOM 1483 O O . LEU A 1 197 ? 12.266 9.265 -2.737 1.00 57.78 197 LEU A O 1
ATOM 1487 N N . GLN A 1 198 ? 12.351 10.442 -0.847 1.00 58.72 198 GLN A N 1
ATOM 1488 C CA . GLN A 1 198 ? 11.738 11.691 -1.308 1.00 58.72 198 GLN A CA 1
ATOM 1489 C C . GLN A 1 198 ? 10.219 11.636 -1.559 1.00 58.72 198 GLN A C 1
ATOM 1491 O O . GLN A 1 198 ? 9.684 10.845 -2.337 1.00 58.72 198 GLN A O 1
ATOM 1496 N N . ALA A 1 199 ? 9.524 12.635 -1.004 1.00 59.41 199 ALA A N 1
ATOM 1497 C CA . ALA A 1 199 ? 8.123 12.974 -1.283 1.00 59.41 199 ALA A CA 1
ATOM 1498 C C . ALA A 1 199 ? 7.802 13.192 -2.782 1.00 59.41 199 ALA A C 1
ATOM 1500 O O . ALA A 1 199 ? 6.639 13.288 -3.165 1.00 59.41 199 ALA A O 1
ATOM 1501 N N . SER A 1 200 ? 8.818 13.281 -3.647 1.00 64.94 200 SER A N 1
ATOM 1502 C CA . SER A 1 200 ? 8.682 13.400 -5.101 1.00 64.94 200 SER A CA 1
ATOM 1503 C C . SER A 1 200 ? 8.221 12.097 -5.775 1.00 64.94 200 SER A C 1
ATOM 1505 O O . SER A 1 200 ? 7.580 12.155 -6.834 1.00 64.94 200 SER A O 1
ATOM 1507 N N . ILE A 1 201 ? 8.521 10.940 -5.170 1.00 69.94 201 ILE A N 1
ATOM 1508 C CA . ILE A 1 201 ? 8.253 9.617 -5.748 1.00 69.94 201 ILE A CA 1
ATOM 1509 C C . ILE A 1 201 ? 6.822 9.156 -5.450 1.00 69.94 201 ILE A C 1
ATOM 1511 O O . ILE A 1 201 ? 6.166 8.572 -6.319 1.00 69.94 201 ILE A O 1
ATOM 1515 N N . PHE A 1 202 ? 6.306 9.448 -4.254 1.00 69.69 202 PHE A N 1
ATOM 1516 C CA . PHE A 1 202 ? 4.985 8.976 -3.846 1.00 69.69 202 PHE A CA 1
ATOM 1517 C C . PHE A 1 202 ? 3.869 9.826 -4.440 1.00 69.69 202 PHE A C 1
ATOM 1519 O O . PHE A 1 202 ? 3.915 11.056 -4.373 1.00 69.69 202 PHE A O 1
ATOM 1526 N N . PRO A 1 203 ? 2.819 9.194 -4.993 1.00 79.12 203 PRO A N 1
ATOM 1527 C CA . PRO A 1 203 ? 1.579 9.895 -5.265 1.00 79.12 203 PRO A CA 1
ATOM 1528 C C . PRO A 1 203 ? 1.047 10.512 -3.958 1.00 79.12 203 PRO A C 1
ATOM 1530 O O . PRO A 1 203 ? 0.930 9.786 -2.971 1.00 79.12 203 PRO A O 1
ATOM 1533 N N . PRO A 1 204 ? 0.664 11.798 -3.933 1.00 83.00 204 PRO A N 1
ATOM 1534 C CA . PRO A 1 204 ? 0.100 12.441 -2.741 1.00 83.00 204 PRO A CA 1
ATOM 1535 C C . PRO A 1 204 ? -1.101 11.678 -2.155 1.00 83.00 204 PRO A C 1
ATOM 1537 O O . PRO A 1 204 ? -1.241 11.556 -0.940 1.00 83.00 204 PRO A O 1
ATOM 1540 N N . ALA A 1 205 ? -1.907 11.058 -3.024 1.00 81.50 205 ALA A N 1
ATOM 1541 C CA . ALA A 1 205 ? -3.005 10.178 -2.632 1.00 81.50 205 ALA A CA 1
ATOM 1542 C C . ALA A 1 205 ? -2.551 9.008 -1.742 1.00 81.50 205 ALA A C 1
ATOM 1544 O O . ALA A 1 205 ? -3.207 8.719 -0.750 1.00 81.50 205 ALA A O 1
ATOM 1545 N N . PHE A 1 206 ? -1.408 8.381 -2.047 1.00 81.94 206 PHE A N 1
ATOM 1546 C CA . PHE A 1 206 ? -0.869 7.282 -1.245 1.00 81.94 206 PHE A CA 1
ATOM 1547 C C . PHE A 1 206 ? -0.519 7.742 0.171 1.00 81.94 206 PHE A C 1
ATOM 1549 O O . PHE A 1 206 ? -0.851 7.060 1.136 1.00 81.94 206 PHE A O 1
ATOM 1556 N N . VAL A 1 207 ? 0.126 8.908 0.293 1.00 84.25 207 VAL A N 1
ATOM 1557 C CA . VAL A 1 207 ? 0.500 9.476 1.594 1.00 84.25 207 VAL A CA 1
ATOM 1558 C C . VAL A 1 207 ? -0.747 9.757 2.424 1.00 84.25 207 VAL A C 1
ATOM 1560 O O . VAL A 1 207 ? -0.811 9.333 3.574 1.00 84.25 207 VAL A O 1
ATOM 1563 N N . ARG A 1 208 ? -1.763 10.393 1.828 1.00 87.75 208 ARG A N 1
ATOM 1564 C CA . ARG A 1 208 ? -3.042 10.650 2.502 1.00 87.75 208 ARG A CA 1
ATOM 1565 C C . ARG A 1 208 ? -3.675 9.356 3.007 1.00 87.75 208 ARG A C 1
ATOM 1567 O O . ARG A 1 208 ? -4.060 9.277 4.166 1.00 87.75 208 ARG A O 1
ATOM 1574 N N . THR A 1 209 ? -3.751 8.337 2.154 1.00 83.25 209 THR A N 1
ATOM 1575 C CA . THR A 1 209 ? -4.298 7.027 2.520 1.00 83.25 209 THR A CA 1
ATOM 1576 C C . THR A 1 209 ? -3.515 6.389 3.669 1.00 83.25 209 THR A C 1
ATOM 1578 O O . THR A 1 209 ? -4.116 5.945 4.638 1.00 83.25 209 THR A O 1
ATOM 1581 N N . ALA A 1 210 ? -2.182 6.396 3.615 1.00 83.00 210 ALA A N 1
ATOM 1582 C CA . ALA A 1 210 ? -1.354 5.823 4.673 1.00 83.00 210 ALA A CA 1
ATOM 1583 C C . ALA A 1 210 ? -1.511 6.565 6.012 1.00 83.00 210 ALA A C 1
ATOM 1585 O O . ALA A 1 210 ? -1.632 5.921 7.053 1.00 83.00 210 ALA A O 1
ATOM 1586 N N . LEU A 1 211 ? -1.545 7.904 5.998 1.00 87.06 211 LEU A N 1
ATOM 1587 C CA . LEU A 1 211 ? -1.748 8.708 7.208 1.00 87.06 211 LEU A CA 1
ATOM 1588 C C . LEU A 1 211 ? -3.137 8.475 7.813 1.00 87.06 211 LEU A C 1
ATOM 1590 O O . LEU A 1 211 ? -3.240 8.264 9.019 1.00 87.06 211 LEU A O 1
ATOM 1594 N N . ARG A 1 212 ? -4.186 8.406 6.985 1.00 86.19 212 ARG A N 1
ATOM 1595 C CA . ARG A 1 212 ? -5.546 8.084 7.443 1.00 86.19 212 ARG A CA 1
ATOM 1596 C C . ARG A 1 212 ? -5.647 6.691 8.039 1.00 86.19 212 ARG A C 1
ATOM 1598 O O . ARG A 1 212 ? -6.234 6.542 9.107 1.00 86.19 212 ARG A O 1
ATOM 1605 N N . SER A 1 213 ? -5.032 5.692 7.403 1.00 82.25 213 SER A N 1
ATOM 1606 C CA . SER A 1 213 ? -4.927 4.350 7.982 1.00 82.25 213 SER A CA 1
ATOM 1607 C C . SER A 1 213 ? -4.296 4.426 9.374 1.00 82.25 213 SER A C 1
ATOM 1609 O O . SER A 1 213 ? -4.872 3.934 10.335 1.00 82.25 213 SER A O 1
ATOM 1611 N N . LEU A 1 214 ? -3.148 5.097 9.519 1.00 84.69 214 LEU A N 1
ATOM 1612 C CA . LEU A 1 214 ? -2.451 5.202 10.807 1.00 84.69 214 LEU A CA 1
ATOM 1613 C C . LEU A 1 214 ? -3.264 5.956 11.874 1.00 84.69 214 LEU A C 1
ATOM 1615 O O . LEU A 1 214 ? -3.194 5.586 13.046 1.00 84.69 214 LEU A O 1
ATOM 1619 N N . ALA A 1 215 ? -4.072 6.943 11.477 1.00 86.88 215 ALA A N 1
ATOM 1620 C CA . ALA A 1 215 ? -4.994 7.644 12.371 1.00 86.88 215 ALA A CA 1
ATOM 1621 C C . ALA A 1 215 ? -6.114 6.728 12.882 1.00 86.88 215 ALA A C 1
ATOM 1623 O O . ALA A 1 215 ? -6.378 6.693 14.084 1.00 86.88 215 ALA A O 1
ATOM 1624 N N . VAL A 1 216 ? -6.726 5.925 11.999 1.00 84.62 216 VAL A N 1
ATOM 1625 C CA . VAL A 1 216 ? -7.729 4.912 12.386 1.00 84.62 216 VAL A CA 1
ATOM 1626 C C . VAL A 1 216 ? -7.125 3.894 13.351 1.00 84.62 216 VAL A C 1
ATOM 1628 O O . VAL A 1 216 ? -7.776 3.481 14.310 1.00 84.62 216 VAL A O 1
ATOM 1631 N N . LEU A 1 217 ? -5.860 3.533 13.133 1.00 81.31 217 LEU A N 1
ATOM 1632 C CA . LEU A 1 217 ? -5.124 2.614 13.994 1.00 81.31 217 LEU A CA 1
ATOM 1633 C C . LEU A 1 217 ? -4.616 3.251 15.292 1.00 81.31 217 LEU A C 1
ATOM 1635 O O . LEU A 1 217 ? -4.060 2.519 16.110 1.00 81.31 217 LEU A O 1
ATOM 1639 N N . GLN A 1 218 ? -4.790 4.560 15.492 1.00 84.44 218 GLN A N 1
ATOM 1640 C CA . GLN A 1 218 ? -4.308 5.303 16.661 1.00 84.44 218 GLN A CA 1
ATOM 1641 C C . GLN A 1 218 ? -2.815 5.063 16.964 1.00 84.44 218 GLN A C 1
ATOM 1643 O O . GLN A 1 218 ? -2.408 4.899 18.114 1.00 84.44 218 GLN A O 1
ATOM 1648 N N . ASP A 1 219 ? -1.986 4.978 15.920 1.00 80.25 219 ASP A N 1
ATOM 1649 C CA . ASP A 1 219 ? -0.558 4.684 16.056 1.00 80.25 219 ASP A CA 1
ATOM 1650 C C . ASP A 1 219 ? 0.279 5.974 16.142 1.00 80.25 219 ASP A C 1
ATOM 1652 O O . ASP A 1 219 ? 0.272 6.800 15.225 1.00 80.25 219 ASP A O 1
ATOM 1656 N N . ARG A 1 220 ? 1.083 6.115 17.207 1.00 84.94 220 ARG A N 1
ATOM 1657 C CA . ARG A 1 220 ? 2.049 7.219 17.389 1.00 84.94 220 ARG A CA 1
ATOM 1658 C C . ARG A 1 220 ? 3.076 7.319 16.260 1.00 84.94 220 ARG A C 1
ATOM 1660 O O . ARG A 1 220 ? 3.642 8.386 16.025 1.00 84.94 220 ARG A O 1
ATOM 1667 N N . GLN A 1 221 ? 3.351 6.225 15.550 1.00 82.69 221 GLN A N 1
ATOM 1668 C CA . GLN A 1 221 ? 4.231 6.265 14.380 1.00 82.69 221 GLN A CA 1
ATOM 1669 C C . GLN A 1 221 ? 3.641 7.115 13.249 1.00 82.69 221 GLN A C 1
ATOM 1671 O O . GLN A 1 221 ? 4.404 7.735 12.506 1.00 82.69 221 GLN A O 1
ATOM 1676 N N . GLY A 1 222 ? 2.309 7.189 13.141 1.00 84.56 222 GLY A N 1
ATOM 1677 C CA . GLY A 1 222 ? 1.622 8.047 12.177 1.00 84.56 222 GLY A CA 1
ATOM 1678 C C . GLY A 1 222 ? 1.887 9.524 12.423 1.00 84.56 222 GLY A C 1
ATOM 1679 O O . GLY A 1 222 ? 2.256 10.234 11.492 1.00 84.56 222 GLY A O 1
ATOM 1680 N N . GLU A 1 223 ? 1.812 9.961 13.680 1.00 90.88 223 GLU A N 1
ATOM 1681 C CA . GLU A 1 223 ? 2.169 11.326 14.078 1.00 90.88 223 GLU A CA 1
ATOM 1682 C C . GLU A 1 223 ? 3.629 11.641 13.719 1.00 90.88 223 GLU A C 1
ATOM 1684 O O . GLU A 1 223 ? 3.899 12.578 12.970 1.00 90.88 223 GLU A O 1
ATOM 1689 N N . ARG A 1 224 ? 4.580 10.801 14.152 1.00 89.06 224 ARG A N 1
ATOM 1690 C CA . ARG A 1 224 ? 6.013 10.989 13.846 1.00 89.06 224 ARG A CA 1
ATOM 1691 C C . ARG A 1 224 ? 6.301 10.998 12.348 1.00 89.06 224 ARG A C 1
ATOM 1693 O O . ARG A 1 224 ? 7.245 11.642 11.892 1.00 89.06 224 ARG A O 1
ATOM 1700 N N . LEU A 1 225 ? 5.560 10.218 11.566 1.00 85.94 225 LEU A N 1
ATOM 1701 C CA . LEU A 1 225 ? 5.667 10.235 10.114 1.00 85.94 225 LEU A CA 1
ATOM 1702 C C . LEU A 1 225 ? 5.146 11.551 9.540 1.00 85.94 225 LEU A C 1
ATOM 1704 O O . LEU A 1 225 ? 5.860 12.167 8.753 1.00 85.94 225 LEU A O 1
ATOM 1708 N N . ALA A 1 226 ? 3.947 11.984 9.932 1.00 89.06 226 ALA A N 1
ATOM 1709 C CA . ALA A 1 226 ? 3.375 13.247 9.484 1.00 89.06 226 ALA A CA 1
ATOM 1710 C C . ALA A 1 226 ? 4.313 14.418 9.813 1.00 89.06 226 ALA A C 1
ATOM 1712 O O . ALA A 1 226 ? 4.651 15.185 8.918 1.00 89.06 226 ALA A O 1
ATOM 1713 N N . GLU A 1 227 ? 4.853 14.488 11.033 1.00 91.25 227 GLU A N 1
ATOM 1714 C CA . GLU A 1 227 ? 5.828 15.518 11.420 1.00 91.25 227 GLU A CA 1
ATOM 1715 C C . GLU A 1 227 ? 7.125 15.477 10.602 1.00 91.25 227 GLU A C 1
ATOM 1717 O O . GLU A 1 227 ? 7.711 16.512 10.287 1.00 91.25 227 GLU A O 1
ATOM 1722 N N . ARG A 1 228 ? 7.604 14.286 10.231 1.00 87.94 228 ARG A N 1
ATOM 1723 C CA . ARG A 1 228 ? 8.758 14.168 9.326 1.00 87.94 228 ARG A CA 1
ATOM 1724 C C . ARG A 1 228 ? 8.416 14.651 7.921 1.00 87.94 228 ARG A C 1
ATOM 1726 O O . ARG A 1 228 ? 9.230 15.330 7.295 1.00 87.94 228 ARG A O 1
ATOM 1733 N N . LEU A 1 229 ? 7.221 14.329 7.429 1.00 86.69 229 LEU A N 1
ATOM 1734 C CA . LEU A 1 229 ? 6.754 14.752 6.112 1.00 86.69 229 LEU A CA 1
ATOM 1735 C C . LEU A 1 229 ? 6.578 16.271 6.036 1.00 86.69 229 LEU A C 1
ATOM 1737 O O . LEU A 1 229 ? 7.010 16.855 5.045 1.00 86.69 229 LEU A O 1
ATOM 1741 N N . THR A 1 230 ? 6.056 16.928 7.078 1.00 89.44 230 THR A N 1
ATOM 1742 C CA . THR A 1 230 ? 5.956 18.401 7.124 1.00 89.44 230 THR A CA 1
ATOM 1743 C C . THR A 1 230 ? 7.332 19.070 7.104 1.00 89.44 230 THR A C 1
ATOM 1745 O O . THR A 1 230 ? 7.532 20.069 6.414 1.00 89.44 230 THR A O 1
ATOM 1748 N N . ARG A 1 231 ? 8.327 18.470 7.771 1.00 87.69 231 ARG A N 1
ATOM 1749 C CA . ARG A 1 231 ? 9.722 18.949 7.792 1.00 87.69 231 ARG A CA 1
ATOM 1750 C C . ARG A 1 231 ? 10.539 18.569 6.554 1.00 87.69 231 ARG A C 1
ATOM 1752 O O . ARG A 1 231 ? 11.702 18.955 6.453 1.00 87.69 231 ARG A O 1
ATOM 1759 N N . THR A 1 232 ? 9.979 17.806 5.615 1.00 81.06 232 THR A N 1
ATOM 1760 C CA . THR A 1 232 ? 10.732 17.343 4.445 1.00 81.06 232 THR A CA 1
ATOM 1761 C C . THR A 1 232 ? 11.064 18.520 3.524 1.00 81.06 232 THR A C 1
ATOM 1763 O O . THR A 1 232 ? 10.180 19.197 2.993 1.00 81.06 232 THR A O 1
ATOM 1766 N N . ILE A 1 233 ? 12.359 18.755 3.302 1.00 68.94 233 ILE A N 1
ATOM 1767 C CA . ILE A 1 233 ? 12.853 19.794 2.396 1.00 68.94 233 ILE A CA 1
ATOM 1768 C C . ILE A 1 233 ? 12.842 19.220 0.976 1.00 68.94 233 ILE A C 1
ATOM 1770 O O . ILE A 1 233 ? 13.725 18.462 0.586 1.00 68.94 233 ILE A O 1
ATOM 1774 N N . GLY A 1 234 ? 11.804 19.546 0.207 1.00 71.94 234 GLY A N 1
ATOM 1775 C CA . GLY A 1 234 ? 11.685 19.165 -1.198 1.00 71.94 234 GLY A CA 1
ATOM 1776 C C . GLY A 1 234 ? 11.283 20.354 -2.061 1.00 71.94 234 GLY A C 1
ATOM 1777 O O . GLY A 1 234 ? 10.310 21.047 -1.758 1.00 71.94 234 GLY A O 1
ATOM 1778 N N . VAL A 1 235 ? 12.019 20.580 -3.150 1.00 67.12 235 VAL A N 1
ATOM 1779 C CA . VAL A 1 235 ? 11.720 21.630 -4.131 1.00 67.12 235 VAL A CA 1
ATOM 1780 C C . VAL A 1 235 ? 10.858 21.010 -5.232 1.00 67.12 235 VAL A C 1
ATOM 1782 O O . VAL A 1 235 ? 11.346 20.276 -6.086 1.00 67.12 235 VAL A O 1
ATOM 1785 N N . GLY A 1 236 ? 9.541 21.225 -5.173 1.00 84.06 236 GLY A N 1
ATOM 1786 C CA . GLY A 1 236 ? 8.619 20.762 -6.213 1.00 84.06 236 GLY A CA 1
ATOM 1787 C C . GLY A 1 236 ? 7.154 20.708 -5.781 1.00 84.06 236 GLY A C 1
ATOM 1788 O O . GLY A 1 236 ? 6.842 20.517 -4.606 1.00 84.06 236 GLY A O 1
ATOM 1789 N N . ARG A 1 237 ? 6.239 20.820 -6.758 1.00 87.50 237 ARG A N 1
ATOM 1790 C CA . ARG A 1 237 ? 4.777 20.814 -6.537 1.00 87.50 237 ARG A CA 1
ATOM 1791 C C . ARG A 1 237 ? 4.302 19.587 -5.754 1.00 87.50 237 ARG A C 1
ATOM 1793 O O . ARG A 1 237 ? 3.498 19.726 -4.843 1.00 87.50 237 ARG A O 1
ATOM 1800 N N . LYS A 1 238 ? 4.838 18.402 -6.066 1.00 84.31 238 LYS A N 1
ATOM 1801 C CA . LYS A 1 238 ? 4.493 17.156 -5.361 1.00 84.31 238 LYS A CA 1
ATOM 1802 C C . LYS A 1 238 ? 4.932 17.166 -3.898 1.00 84.31 238 LYS A C 1
ATOM 1804 O O . LYS A 1 238 ? 4.152 16.791 -3.036 1.00 84.31 238 LYS A O 1
ATOM 1809 N N . ALA A 1 239 ? 6.151 17.625 -3.612 1.00 84.62 239 ALA A N 1
ATOM 1810 C CA . ALA A 1 239 ? 6.645 17.716 -2.239 1.00 84.62 239 ALA A CA 1
ATOM 1811 C C . ALA A 1 239 ? 5.842 18.741 -1.420 1.00 84.62 239 ALA A C 1
ATOM 1813 O O . ALA A 1 239 ? 5.529 18.492 -0.261 1.00 84.62 239 ALA A O 1
ATOM 1814 N N . ALA A 1 240 ? 5.452 19.864 -2.033 1.00 88.31 240 ALA A N 1
ATOM 1815 C CA . ALA A 1 240 ? 4.542 20.827 -1.417 1.00 88.31 240 ALA A CA 1
ATOM 1816 C C . ALA A 1 240 ? 3.158 20.218 -1.132 1.00 88.31 240 ALA A C 1
ATOM 1818 O O . ALA A 1 240 ? 2.618 20.412 -0.051 1.00 88.31 240 ALA A O 1
ATOM 1819 N N . GLU A 1 241 ? 2.613 19.432 -2.062 1.00 90.56 241 GLU A N 1
ATOM 1820 C CA . GLU A 1 241 ? 1.329 18.755 -1.869 1.00 90.56 241 GLU A CA 1
ATOM 1821 C C . GLU A 1 241 ? 1.387 17.691 -0.765 1.00 90.56 241 GLU A C 1
ATOM 1823 O O . GLU A 1 241 ? 0.479 17.619 0.055 1.00 90.56 241 GLU A O 1
ATOM 1828 N N . VAL A 1 242 ? 2.469 16.910 -0.696 1.00 88.69 242 VAL A N 1
ATOM 1829 C CA . VAL A 1 242 ? 2.696 15.939 0.386 1.00 88.69 242 VAL A CA 1
ATOM 1830 C C . VAL A 1 242 ? 2.806 16.635 1.743 1.00 88.69 242 VAL A C 1
ATOM 1832 O O . VAL A 1 242 ? 2.196 16.165 2.700 1.00 88.69 242 VAL A O 1
ATOM 1835 N N . ARG A 1 243 ? 3.522 17.766 1.828 1.00 90.25 243 ARG A N 1
ATOM 1836 C CA . ARG A 1 243 ? 3.583 18.581 3.054 1.00 90.25 243 ARG A CA 1
ATOM 1837 C C . ARG A 1 243 ? 2.208 19.078 3.469 1.00 90.25 243 ARG A C 1
ATOM 1839 O O . ARG A 1 243 ? 1.821 18.848 4.605 1.00 90.25 243 ARG A O 1
ATOM 1846 N N . ARG A 1 244 ? 1.446 19.649 2.533 1.00 93.38 244 ARG A N 1
ATOM 1847 C CA . ARG A 1 244 ? 0.082 20.122 2.794 1.00 93.38 244 ARG A CA 1
ATOM 1848 C C . ARG A 1 244 ? -0.813 18.997 3.318 1.00 93.38 244 ARG A C 1
ATOM 1850 O O . ARG A 1 244 ? -1.512 19.187 4.297 1.00 93.38 244 ARG A O 1
ATOM 1857 N N . ILE A 1 245 ? -0.762 17.812 2.706 1.00 92.75 245 ILE A N 1
ATOM 1858 C CA . ILE A 1 245 ? -1.523 16.644 3.180 1.00 92.75 245 ILE A CA 1
ATOM 1859 C C . ILE A 1 245 ? -1.086 16.235 4.590 1.00 92.75 245 ILE A C 1
ATOM 1861 O O . ILE A 1 245 ? -1.928 15.914 5.421 1.00 92.75 245 ILE A O 1
ATOM 1865 N N . ALA A 1 246 ? 0.218 16.227 4.868 1.00 91.62 246 ALA A N 1
ATOM 1866 C CA . ALA A 1 246 ? 0.716 15.900 6.197 1.00 91.62 246 ALA A CA 1
ATOM 1867 C C . ALA A 1 246 ? 0.265 16.934 7.242 1.00 91.62 246 ALA A C 1
ATOM 1869 O O . ALA A 1 246 ? -0.122 16.540 8.333 1.00 91.62 246 ALA A O 1
ATOM 1870 N N . GLU A 1 247 ? 0.259 18.225 6.904 1.00 94.69 247 GLU A N 1
ATOM 1871 C CA . GLU A 1 247 ? -0.256 19.307 7.755 1.00 94.69 247 GLU A CA 1
ATOM 1872 C C . GLU A 1 247 ? -1.770 19.197 7.985 1.00 94.69 247 GLU A C 1
ATOM 1874 O O . GLU A 1 247 ? -2.220 19.370 9.114 1.00 94.69 247 GLU A O 1
ATOM 1879 N N . GLU A 1 248 ? -2.541 18.858 6.945 1.00 96.12 248 GLU A N 1
ATOM 1880 C CA . GLU A 1 248 ? -3.993 18.626 7.015 1.00 96.12 248 GLU A CA 1
ATOM 1881 C C . GLU A 1 248 ? -4.342 17.468 7.969 1.00 96.12 248 GLU A C 1
ATOM 1883 O O . GLU A 1 248 ? -5.294 17.566 8.740 1.00 96.12 248 GLU A O 1
ATOM 1888 N N . GLU A 1 249 ? -3.582 16.370 7.931 1.00 93.62 249 GLU A N 1
ATOM 1889 C CA . GLU A 1 249 ? -3.896 15.137 8.672 1.00 93.62 249 GLU A CA 1
ATOM 1890 C C . GLU A 1 249 ? -3.219 15.074 10.065 1.00 93.62 249 GLU A C 1
ATOM 1892 O O . GLU A 1 249 ? -3.600 14.260 10.910 1.00 93.62 249 GLU A O 1
ATOM 1897 N N . LEU A 1 250 ? -2.234 15.939 10.348 1.00 94.62 250 LEU A N 1
ATOM 1898 C CA . LEU A 1 250 ? -1.490 15.952 11.618 1.00 94.62 250 LEU A CA 1
ATOM 1899 C C . LEU A 1 250 ? -2.374 16.178 12.865 1.00 94.62 250 LEU A C 1
ATOM 1901 O O . LEU A 1 250 ? -2.155 15.473 13.853 1.00 94.62 250 LEU A O 1
ATOM 1905 N N . PRO A 1 251 ? -3.367 17.094 12.877 1.00 95.62 251 PRO A N 1
ATOM 1906 C CA . PRO A 1 251 ? -4.230 17.290 14.044 1.00 95.62 251 PRO A CA 1
ATOM 1907 C C . PRO A 1 251 ? -5.029 16.033 14.402 1.00 95.62 251 PRO A C 1
ATOM 1909 O O . PRO A 1 251 ? -5.069 15.643 15.567 1.00 95.62 251 PRO A O 1
ATOM 1912 N N . ALA A 1 252 ? -5.591 15.355 13.396 1.00 91.81 252 ALA A N 1
ATOM 1913 C CA . ALA A 1 252 ? -6.346 14.120 13.592 1.00 91.81 252 ALA A CA 1
ATOM 1914 C C . ALA A 1 252 ? -5.456 12.990 14.137 1.00 91.81 252 ALA A C 1
ATOM 1916 O O . ALA A 1 252 ? -5.879 12.222 15.001 1.00 91.81 252 ALA A O 1
ATOM 1917 N N . LEU A 1 253 ? -4.204 12.910 13.671 1.00 91.81 253 LEU A N 1
ATOM 1918 C CA . LEU A 1 253 ? -3.216 11.957 14.180 1.00 91.81 253 LEU A CA 1
ATOM 1919 C C . LEU A 1 253 ? -2.832 12.230 15.638 1.00 91.81 253 LEU A C 1
ATOM 1921 O O . LEU A 1 253 ? -2.732 11.283 16.415 1.00 91.81 253 LEU A O 1
ATOM 1925 N N . ARG A 1 254 ? -2.650 13.499 16.018 1.00 93.12 254 ARG A N 1
ATOM 1926 C CA . ARG A 1 254 ? -2.356 13.896 17.405 1.00 93.12 254 ARG A CA 1
ATOM 1927 C C . ARG A 1 254 ? -3.502 13.560 18.345 1.00 93.12 254 ARG A C 1
ATOM 1929 O O . ARG A 1 254 ? -3.284 12.945 19.382 1.00 93.12 254 ARG A O 1
ATOM 1936 N N . GLU A 1 255 ? -4.726 13.894 17.953 1.00 91.81 255 GLU A N 1
ATOM 1937 C CA . GLU A 1 255 ? -5.915 13.571 18.741 1.00 91.81 255 GLU A CA 1
ATOM 1938 C C . GLU A 1 255 ? -6.079 12.051 18.911 1.00 91.81 255 GLU A C 1
ATOM 1940 O O . GLU A 1 255 ? -6.350 11.560 20.006 1.00 91.81 255 GLU A O 1
ATOM 1945 N N . ALA A 1 256 ? -5.846 11.278 17.845 1.00 87.38 256 ALA A N 1
ATOM 1946 C CA . ALA A 1 256 ? -5.866 9.820 17.908 1.00 87.38 256 ALA A CA 1
ATOM 1947 C C . ALA A 1 256 ? -4.762 9.254 18.824 1.00 87.38 256 ALA A C 1
ATOM 1949 O O . ALA A 1 256 ? -5.010 8.292 19.554 1.00 87.38 256 ALA A O 1
ATOM 1950 N N . ALA A 1 257 ? -3.564 9.845 18.805 1.00 87.56 257 ALA A N 1
ATOM 1951 C CA . ALA A 1 257 ? -2.443 9.446 19.651 1.00 87.56 257 ALA A CA 1
ATOM 1952 C C . ALA A 1 257 ? -2.680 9.755 21.140 1.00 87.56 257 ALA A C 1
ATOM 1954 O O . ALA A 1 257 ? -2.321 8.933 21.988 1.00 87.56 257 ALA A O 1
ATOM 1955 N N . GLU A 1 258 ? -3.309 10.888 21.465 1.00 88.44 258 GLU A N 1
ATOM 1956 C CA . GLU A 1 258 ? -3.713 11.219 22.839 1.00 88.44 258 GLU A CA 1
ATOM 1957 C C . GLU A 1 258 ? -4.816 10.278 23.335 1.00 88.44 258 GLU A C 1
ATOM 1959 O O . GLU A 1 258 ? -4.662 9.670 24.392 1.00 88.44 258 GLU A O 1
ATOM 1964 N N . ARG A 1 259 ? -5.848 10.002 22.522 1.00 86.19 259 ARG A N 1
ATOM 1965 C CA . ARG A 1 259 ? -6.874 8.996 22.864 1.00 86.19 259 ARG A CA 1
ATOM 1966 C C . ARG A 1 259 ? -6.276 7.612 23.139 1.00 86.19 259 ARG A C 1
ATOM 1968 O O . ARG A 1 259 ? -6.718 6.902 24.043 1.00 86.19 259 ARG A O 1
ATOM 1975 N N . ALA A 1 260 ? -5.254 7.209 22.380 1.00 82.56 260 ALA A N 1
ATOM 1976 C CA . ALA A 1 260 ? -4.539 5.960 22.643 1.00 82.56 260 ALA A CA 1
ATOM 1977 C C . ALA A 1 260 ? -3.735 5.997 23.953 1.00 82.56 260 ALA A C 1
ATOM 1979 O O . ALA A 1 260 ? -3.654 4.980 24.650 1.00 82.56 260 ALA A O 1
ATOM 1980 N N . LYS A 1 261 ? -3.143 7.147 24.295 1.00 84.38 261 LYS A N 1
ATOM 1981 C CA . LYS A 1 261 ? -2.406 7.352 25.546 1.00 84.38 261 LYS A CA 1
ATOM 1982 C C . LYS A 1 261 ? -3.339 7.254 26.750 1.00 84.38 261 LYS A C 1
ATOM 1984 O O . LYS A 1 261 ? -3.074 6.430 27.619 1.00 84.38 261 LYS A O 1
ATOM 1989 N N . GLU A 1 262 ? -4.446 7.994 26.742 1.00 81.94 262 GLU A N 1
ATOM 1990 C CA . GLU A 1 262 ? -5.474 7.956 27.791 1.00 81.94 262 GLU A CA 1
ATOM 1991 C C . GLU A 1 262 ? -5.967 6.525 28.017 1.00 81.94 262 GLU A C 1
ATOM 1993 O O . GLU A 1 262 ? -5.984 6.028 29.140 1.00 81.94 262 GLU A O 1
ATOM 1998 N N . ARG A 1 263 ? -6.267 5.794 26.935 1.00 73.12 263 ARG A N 1
ATOM 1999 C CA . ARG A 1 263 ? -6.691 4.390 27.032 1.00 73.12 263 ARG A CA 1
ATOM 2000 C C . ARG A 1 263 ? -5.626 3.489 27.661 1.00 73.12 263 ARG A C 1
ATOM 2002 O O . ARG A 1 263 ? -5.969 2.554 28.374 1.00 73.12 263 ARG A O 1
ATOM 2009 N N . THR A 1 264 ? -4.350 3.731 27.374 1.00 73.88 264 THR A N 1
ATOM 2010 C CA . THR A 1 264 ? -3.245 2.939 27.938 1.00 73.88 264 THR A CA 1
ATOM 2011 C C . THR A 1 264 ? -3.016 3.276 29.412 1.00 73.88 264 THR A C 1
ATOM 2013 O O . THR A 1 264 ? -2.712 2.383 30.196 1.00 73.88 264 THR A O 1
ATOM 2016 N N . GLU A 1 265 ? -3.199 4.536 29.805 1.00 73.00 265 GLU A N 1
ATOM 2017 C CA . GLU A 1 265 ? -3.126 4.973 31.204 1.00 73.00 265 GLU A CA 1
ATOM 2018 C C . GLU A 1 265 ? -4.284 4.404 32.038 1.00 73.00 265 GLU A C 1
ATOM 2020 O O . GLU A 1 265 ? -4.047 3.942 33.149 1.00 73.00 265 GLU A O 1
ATOM 2025 N N . LEU A 1 266 ? -5.495 4.317 31.474 1.00 67.44 266 LEU A N 1
ATOM 2026 C CA . LEU A 1 266 ? -6.664 3.693 32.115 1.00 67.44 266 LEU A CA 1
ATOM 2027 C C . LEU A 1 266 ? -6.570 2.162 32.230 1.00 67.44 266 LEU A C 1
ATOM 2029 O O . LEU A 1 266 ? -7.265 1.564 33.046 1.00 67.44 266 LEU A O 1
ATOM 2033 N N . LEU A 1 267 ? -5.738 1.525 31.399 1.00 65.25 267 LEU A N 1
ATOM 2034 C CA . LEU A 1 267 ? -5.506 0.077 31.396 1.00 65.25 267 LEU A CA 1
ATOM 2035 C C . LEU A 1 267 ? -4.190 -0.324 32.061 1.00 65.25 267 LEU A C 1
ATOM 2037 O O . LEU A 1 267 ? -3.844 -1.507 32.028 1.00 65.25 267 LEU A O 1
ATOM 2041 N N . ARG A 1 268 ? -3.443 0.611 32.667 1.00 55.72 268 ARG A N 1
ATOM 2042 C CA . ARG A 1 268 ? -2.394 0.191 33.595 1.00 55.72 268 ARG A CA 1
ATOM 2043 C C . ARG A 1 268 ? -3.096 -0.610 34.692 1.00 55.72 268 ARG A C 1
ATOM 2045 O O . ARG A 1 268 ? -3.986 -0.051 35.337 1.00 55.72 268 ARG A O 1
ATOM 2052 N N . PRO A 1 269 ? -2.738 -1.894 34.908 1.00 56.28 269 PRO A N 1
ATOM 2053 C CA . PRO A 1 269 ? -3.099 -2.558 36.150 1.00 56.28 269 PRO A CA 1
ATOM 2054 C C . PRO A 1 269 ? -2.712 -1.577 37.242 1.00 56.28 269 PRO A C 1
ATOM 2056 O O . PRO A 1 269 ? -1.603 -1.041 37.156 1.00 56.28 269 PRO A O 1
ATOM 2059 N N . ALA A 1 270 ? -3.623 -1.270 38.169 1.00 60.31 270 ALA A N 1
ATOM 2060 C CA . ALA A 1 270 ? -3.273 -0.465 39.326 1.00 60.31 270 ALA A CA 1
ATOM 2061 C C . ALA A 1 270 ? -1.968 -1.060 39.850 1.00 60.31 270 ALA A C 1
ATOM 2063 O O . ALA A 1 270 ? -1.957 -2.221 40.264 1.00 60.31 270 ALA A O 1
ATOM 2064 N N . GLU A 1 271 ? -0.855 -0.340 39.665 1.00 54.28 271 GLU A N 1
ATOM 2065 C CA . GLU A 1 271 ? 0.424 -0.743 40.219 1.00 54.28 271 GLU A CA 1
ATOM 2066 C C . GLU A 1 271 ? 0.112 -0.845 41.694 1.00 54.28 271 GLU A C 1
ATOM 2068 O O . GLU A 1 271 ? -0.186 0.172 42.317 1.00 54.28 271 GLU A O 1
ATOM 2073 N N . ASN A 1 272 ? -0.004 -2.084 42.176 1.00 50.16 272 ASN A N 1
ATOM 2074 C CA . ASN A 1 272 ? -0.410 -2.385 43.531 1.00 50.16 272 ASN A CA 1
ATOM 2075 C C . ASN A 1 272 ? 0.498 -1.513 44.405 1.00 50.16 272 ASN A C 1
ATOM 2077 O O . ASN A 1 272 ? 1.708 -1.754 44.417 1.00 50.16 272 ASN A O 1
ATOM 2081 N N . PRO A 1 273 ? -0.019 -0.469 45.082 1.00 52.12 273 PRO A N 1
ATOM 2082 C CA . PRO A 1 273 ? 0.829 0.396 45.899 1.00 52.12 273 PRO A CA 1
ATOM 2083 C C . PRO A 1 273 ? 1.426 -0.393 47.074 1.00 52.12 273 PRO A C 1
ATOM 2085 O O . PRO A 1 273 ? 2.356 0.059 47.737 1.00 52.12 273 PRO A O 1
ATOM 2088 N N . HIS A 1 274 ? 0.928 -1.608 47.294 1.00 51.22 274 HIS A N 1
ATOM 2089 C CA . HIS A 1 274 ? 1.512 -2.604 48.159 1.00 51.22 274 HIS A CA 1
ATOM 2090 C C . HIS A 1 274 ? 2.787 -3.157 47.521 1.00 51.22 274 HIS A C 1
A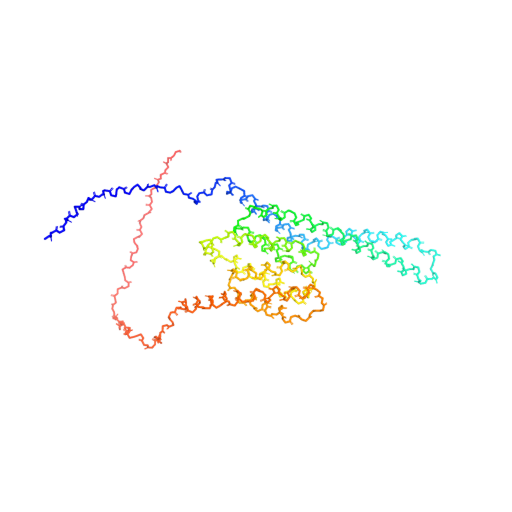TOM 2092 O O . HIS A 1 274 ? 2.775 -4.105 46.734 1.00 51.22 274 HIS A O 1
ATOM 2098 N N . ARG A 1 275 ? 3.921 -2.577 47.933 1.00 51.28 275 ARG A N 1
ATOM 2099 C CA . ARG A 1 275 ? 5.174 -3.330 48.042 1.00 51.28 275 ARG A CA 1
ATOM 2100 C C . ARG A 1 275 ? 4.840 -4.705 48.625 1.00 51.28 275 ARG A C 1
ATOM 2102 O O . ARG A 1 275 ? 4.033 -4.791 49.548 1.00 51.28 275 ARG A O 1
ATOM 2109 N N . ALA A 1 276 ? 5.485 -5.761 48.137 1.00 51.16 276 ALA A N 1
ATOM 2110 C CA . ALA A 1 276 ? 5.333 -7.118 48.677 1.00 51.16 276 ALA A CA 1
ATOM 2111 C C . ALA A 1 276 ? 5.541 -7.194 50.210 1.00 51.16 276 ALA A C 1
ATOM 2113 O O . ALA A 1 276 ? 5.105 -8.144 50.847 1.00 51.16 276 ALA A O 1
ATOM 2114 N N . GLU A 1 277 ? 6.154 -6.164 50.792 1.00 54.66 277 GLU A N 1
ATOM 2115 C CA . GLU A 1 277 ? 6.404 -5.971 52.219 1.00 54.66 277 GLU A CA 1
ATOM 2116 C C . GLU A 1 277 ? 5.161 -5.533 53.029 1.00 54.66 277 GLU A C 1
ATOM 2118 O O . GLU A 1 277 ? 5.133 -5.758 54.233 1.00 54.66 277 GLU A O 1
ATOM 2123 N N . ASP A 1 278 ? 4.119 -4.981 52.390 1.00 51.31 278 ASP A N 1
ATOM 2124 C CA . ASP A 1 278 ? 2.885 -4.489 53.042 1.00 51.31 278 ASP A CA 1
ATOM 2125 C C . ASP A 1 278 ? 1.684 -5.436 52.879 1.00 51.31 278 ASP A C 1
ATOM 2127 O O . ASP A 1 278 ? 0.551 -5.119 53.253 1.00 51.31 278 ASP A O 1
ATOM 2131 N N . THR A 1 279 ? 1.917 -6.640 52.351 1.00 53.12 279 THR A N 1
ATOM 2132 C CA . THR A 1 279 ? 0.909 -7.700 52.407 1.00 53.12 279 THR A CA 1
ATOM 2133 C C . THR A 1 279 ? 0.881 -8.233 53.839 1.00 53.12 279 THR A C 1
ATOM 2135 O O . THR A 1 279 ? 1.520 -9.227 54.161 1.00 53.12 279 THR A O 1
ATOM 2138 N N . LEU A 1 280 ? 0.110 -7.576 54.710 1.00 55.28 280 LEU A N 1
ATOM 2139 C CA . LEU A 1 280 ? -0.219 -7.996 56.083 1.00 55.28 280 LEU A CA 1
ATOM 2140 C C . LEU A 1 280 ? -1.019 -9.315 56.151 1.00 55.28 280 LEU A C 1
ATOM 2142 O O . LEU A 1 280 ? -1.667 -9.616 57.153 1.00 55.28 280 LEU A O 1
ATOM 2146 N N . LEU A 1 281 ? -0.965 -10.141 55.107 1.00 56.00 281 LEU A N 1
ATOM 2147 C CA . LEU A 1 281 ? -1.260 -11.555 55.235 1.00 56.00 281 LEU A CA 1
ATOM 2148 C C . LEU A 1 281 ? -0.023 -12.185 55.859 1.00 56.00 281 LEU A C 1
ATOM 2150 O O . LEU A 1 281 ? 0.879 -12.657 55.169 1.00 56.00 281 LEU A O 1
ATOM 2154 N N . ARG A 1 282 ? 0.015 -12.151 57.195 1.00 54.84 282 ARG A N 1
ATOM 2155 C CA . ARG A 1 282 ? 0.887 -13.013 57.988 1.00 54.84 282 ARG A CA 1
ATOM 2156 C C . ARG A 1 282 ? 0.808 -14.404 57.343 1.00 54.84 282 ARG A C 1
ATOM 2158 O O . ARG A 1 282 ? -0.309 -14.922 57.243 1.00 54.84 282 ARG A O 1
ATOM 2165 N N . PRO A 1 283 ? 1.920 -14.989 56.857 1.00 54.69 283 PRO A N 1
ATOM 2166 C CA . PRO A 1 283 ? 1.916 -16.390 56.476 1.00 54.69 283 PRO A CA 1
ATOM 2167 C C . PRO A 1 283 ? 1.303 -17.126 57.658 1.00 54.69 283 PRO A C 1
ATOM 2169 O O . PRO A 1 283 ? 1.754 -16.923 58.788 1.00 54.69 283 PRO A O 1
ATOM 2172 N N . ALA A 1 284 ? 0.224 -17.876 57.434 1.00 59.03 284 ALA A N 1
ATOM 2173 C CA . ALA A 1 284 ? -0.264 -18.778 58.458 1.00 59.03 284 ALA A CA 1
ATOM 2174 C C . ALA A 1 284 ? 0.941 -19.643 58.824 1.00 59.03 284 ALA A C 1
ATOM 2176 O O . ALA A 1 284 ? 1.462 -20.360 57.968 1.00 59.03 284 ALA A O 1
ATOM 2177 N N . GLU A 1 285 ? 1.462 -19.446 60.037 1.00 53.34 285 GLU A N 1
ATOM 2178 C CA . GLU A 1 285 ? 2.576 -20.216 60.562 1.00 53.34 285 GLU A CA 1
ATOM 2179 C C . GLU A 1 285 ? 2.209 -21.677 60.328 1.00 53.34 285 GLU A C 1
ATOM 2181 O O . GLU A 1 285 ? 1.159 -22.146 60.774 1.00 53.34 285 GLU A O 1
ATOM 2186 N N . ALA A 1 286 ? 3.013 -22.335 59.494 1.00 52.22 286 ALA A N 1
ATOM 2187 C CA . ALA A 1 286 ? 2.797 -23.708 59.102 1.00 52.22 286 ALA A CA 1
ATOM 2188 C C . ALA A 1 286 ? 2.613 -24.534 60.376 1.00 52.22 286 ALA A C 1
ATOM 2190 O O . ALA A 1 286 ? 3.545 -24.661 61.169 1.00 52.22 286 ALA A O 1
ATOM 2191 N N . SER A 1 287 ? 1.411 -25.076 60.579 1.00 46.91 287 SER A N 1
ATOM 2192 C CA . SER A 1 287 ? 1.230 -26.154 61.545 1.00 46.91 287 SER A CA 1
ATOM 2193 C C . SER A 1 287 ? 2.054 -27.343 61.053 1.00 46.91 287 SER A C 1
ATOM 2195 O O . SER A 1 287 ? 1.806 -27.826 59.945 1.00 46.91 287 SER A O 1
ATOM 2197 N N . PRO A 1 288 ? 3.041 -27.824 61.826 1.00 61.03 288 PRO A N 1
ATOM 2198 C CA . PRO A 1 288 ? 3.784 -29.016 61.480 1.00 61.03 288 PRO A CA 1
ATOM 2199 C C . PRO A 1 288 ? 3.015 -30.224 62.022 1.00 61.03 288 PRO A C 1
ATOM 2201 O O . PRO A 1 288 ? 3.322 -30.736 63.089 1.00 61.03 288 PRO A O 1
ATOM 2204 N N . SER A 1 289 ? 1.987 -30.660 61.308 1.00 51.16 289 SER A N 1
ATOM 2205 C CA . SER A 1 289 ? 1.390 -31.996 61.454 1.00 51.16 289 SER A CA 1
ATOM 2206 C C . SER A 1 289 ? 0.379 -32.125 60.322 1.00 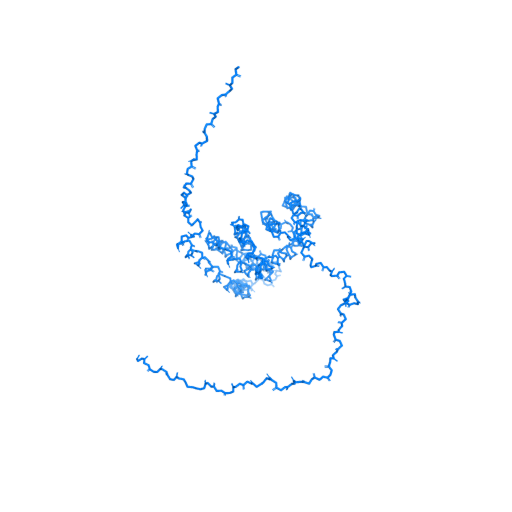51.16 289 SER A C 1
ATOM 2208 O O . SER A 1 289 ? -0.611 -31.404 60.300 1.00 51.16 289 SER A O 1
ATOM 2210 N N . GLY A 1 290 ? 0.678 -32.853 59.256 1.00 52.97 290 GLY A N 1
ATOM 2211 C CA . GLY A 1 290 ? 0.634 -34.307 59.294 1.00 52.97 290 GLY A CA 1
ATOM 2212 C C . GLY A 1 290 ? -0.676 -34.696 58.621 1.00 52.97 290 GLY A C 1
ATOM 2213 O O . GLY A 1 290 ? -1.713 -34.571 59.249 1.00 52.97 290 GLY A O 1
ATOM 2214 N N . ASP A 1 291 ? -0.601 -34.973 57.316 1.00 48.00 291 ASP A N 1
ATOM 2215 C CA . ASP A 1 291 ? -1.501 -35.842 56.536 1.00 48.00 291 ASP A CA 1
ATOM 2216 C C . ASP A 1 291 ? -1.227 -35.625 55.039 1.00 48.00 291 ASP A C 1
ATOM 2218 O O . ASP A 1 291 ? -1.995 -35.029 54.287 1.00 48.00 291 ASP A O 1
ATOM 2222 N N . VAL A 1 292 ? -0.070 -36.129 54.597 1.00 49.66 292 VAL A N 1
ATOM 2223 C CA . VAL A 1 292 ? 0.270 -36.318 53.173 1.00 49.66 292 VAL A CA 1
ATOM 2224 C C . VAL A 1 292 ? -0.099 -37.752 52.763 1.00 49.66 292 VAL A C 1
ATOM 2226 O O . VAL A 1 292 ? 0.649 -38.426 52.067 1.00 49.66 292 VAL A O 1
ATOM 2229 N N . GLU A 1 293 ? -1.251 -38.253 53.216 1.00 53.38 293 GLU A N 1
ATOM 2230 C CA . GLU A 1 293 ? -1.679 -39.632 52.924 1.00 53.38 293 GLU A CA 1
ATOM 2231 C C . GLU A 1 293 ? -3.095 -39.762 52.339 1.00 53.38 293 GLU A C 1
ATOM 2233 O O . GLU A 1 293 ? -3.576 -40.867 52.116 1.00 53.38 293 GLU A O 1
ATOM 2238 N N . LEU A 1 294 ? -3.752 -38.654 51.976 1.00 54.59 294 LEU A N 1
ATOM 2239 C CA . LEU A 1 294 ? -5.115 -38.675 51.416 1.00 54.59 294 LEU A CA 1
ATOM 2240 C C . LEU A 1 294 ? -5.222 -38.285 49.933 1.00 54.59 294 LEU A C 1
ATOM 2242 O O . LEU A 1 294 ? -6.268 -37.843 49.469 1.00 54.59 294 LEU A O 1
ATOM 2246 N N . LEU A 1 295 ? -4.172 -38.536 49.147 1.00 54.59 295 LEU A N 1
ATOM 2247 C CA . LEU A 1 295 ? -4.273 -38.601 47.681 1.00 54.59 295 LEU A CA 1
ATOM 2248 C C . LEU A 1 295 ? -4.138 -40.049 47.194 1.00 54.59 295 LEU A C 1
ATOM 2250 O O . LEU A 1 295 ? -3.350 -40.371 46.307 1.00 54.59 295 LEU A O 1
ATOM 2254 N N . VAL A 1 296 ? -4.958 -40.927 47.773 1.00 57.47 296 VAL A N 1
ATOM 2255 C CA . VAL A 1 296 ? -5.299 -42.218 47.173 1.00 57.47 296 VAL A CA 1
ATOM 2256 C C . VAL A 1 296 ? -6.196 -41.936 45.970 1.00 57.47 296 VAL A C 1
ATOM 2258 O O . VAL A 1 296 ? -7.381 -41.638 46.102 1.00 57.47 296 VAL A O 1
ATOM 2261 N N . ARG A 1 297 ? -5.621 -42.015 44.771 1.00 55.03 297 ARG A N 1
ATOM 2262 C CA . ARG A 1 297 ? -6.384 -42.145 43.528 1.00 55.03 297 ARG A CA 1
ATOM 2263 C C . ARG A 1 297 ? -6.887 -43.595 43.480 1.00 55.03 297 ARG A C 1
ATOM 2265 O O . ARG A 1 297 ? -6.035 -44.485 43.467 1.00 55.03 297 ARG A O 1
ATOM 2272 N N . PRO A 1 298 ? -8.200 -43.886 43.466 1.00 57.22 298 PRO A N 1
ATOM 2273 C CA . PRO A 1 298 ? -8.637 -45.241 43.177 1.00 57.22 298 PRO A CA 1
ATOM 2274 C C . PRO A 1 298 ? -8.241 -45.572 41.735 1.00 57.22 298 PRO A C 1
ATOM 2276 O O . PRO A 1 298 ? -8.672 -44.924 40.781 1.00 57.22 298 PRO A O 1
ATOM 2279 N N . ALA A 1 299 ? -7.365 -46.564 41.598 1.00 62.22 299 ALA A N 1
ATOM 2280 C CA . ALA A 1 299 ? -7.267 -47.365 40.394 1.00 62.22 299 ALA A CA 1
ATOM 2281 C C . ALA A 1 299 ? -8.572 -48.164 40.268 1.00 62.22 299 ALA A C 1
ATOM 2283 O O . ALA A 1 299 ? -8.966 -48.833 41.222 1.00 62.22 299 ALA A O 1
ATOM 2284 N N . GLY A 1 300 ? -9.246 -48.083 39.124 1.00 54.97 300 GLY A N 1
ATOM 2285 C CA . GLY A 1 300 ? -10.423 -48.906 38.852 1.00 54.97 300 GLY A CA 1
ATOM 2286 C C . GLY A 1 300 ? -11.403 -48.227 37.910 1.00 54.97 300 GLY A C 1
ATOM 2287 O O . GLY A 1 300 ? -12.211 -47.409 38.337 1.00 54.97 300 GLY A O 1
ATOM 2288 N N . GLY A 1 301 ? -11.316 -48.577 36.631 1.00 45.88 301 GLY A N 1
ATOM 2289 C CA . GLY A 1 301 ? -12.270 -48.175 35.604 1.00 45.88 301 GLY A CA 1
ATOM 2290 C C . GLY A 1 301 ? -11.831 -48.616 34.213 1.00 45.88 301 GLY A C 1
ATOM 2291 O O . GLY A 1 301 ? -11.898 -47.822 33.280 1.00 45.88 301 GLY A O 1
ATOM 2292 N N . GLU A 1 302 ? -11.300 -49.836 34.105 1.00 54.97 302 GLU A N 1
ATOM 2293 C CA . GLU A 1 302 ? -11.330 -50.580 32.847 1.00 54.97 302 GLU A CA 1
ATOM 2294 C C . GLU A 1 302 ? -12.756 -51.108 32.630 1.00 54.97 302 GLU A C 1
ATOM 2296 O O . GLU A 1 302 ? -13.482 -51.362 33.591 1.00 54.97 302 GLU A O 1
ATOM 2301 N N . ASP A 1 303 ? -13.083 -51.277 31.351 1.00 55.94 303 ASP A N 1
ATOM 2302 C CA . ASP A 1 303 ? -14.229 -51.986 30.781 1.00 55.94 303 ASP A CA 1
ATOM 2303 C C . ASP A 1 303 ? -15.584 -51.265 30.739 1.00 55.94 303 ASP A C 1
ATOM 2305 O O . ASP A 1 303 ? -16.382 -51.325 31.664 1.00 55.94 303 ASP A O 1
ATOM 2309 N N . GLU A 1 304 ? -15.919 -50.730 29.557 1.00 54.16 304 GLU A N 1
ATOM 2310 C CA . GLU A 1 304 ? -17.081 -51.274 28.846 1.00 54.16 304 GLU A CA 1
ATOM 2311 C C . GLU A 1 304 ? -16.980 -51.081 27.324 1.00 54.16 304 GLU A C 1
ATOM 2313 O O . GLU A 1 304 ? -17.113 -49.996 26.755 1.00 54.16 304 GLU A O 1
ATOM 2318 N N . GLN A 1 305 ? -16.707 -52.213 26.677 1.00 53.34 305 GLN A N 1
ATOM 2319 C CA . GLN A 1 305 ? -17.095 -52.574 25.320 1.00 53.34 305 GLN A CA 1
ATOM 2320 C C . GLN A 1 305 ? -18.425 -51.931 24.885 1.00 53.34 305 GLN A C 1
ATOM 2322 O O . GLN A 1 305 ? -19.452 -52.125 25.525 1.00 53.34 305 GLN A O 1
ATOM 2327 N N . SER A 1 306 ? -18.451 -51.301 23.710 1.00 54.75 306 SER A N 1
ATOM 2328 C CA . SER A 1 306 ? -19.668 -51.285 22.897 1.00 54.75 306 SER A CA 1
ATOM 2329 C C . SER A 1 306 ? -19.308 -51.380 21.422 1.00 54.75 306 SER A C 1
ATOM 2331 O O . SER A 1 306 ? -18.938 -50.418 20.752 1.00 54.75 306 SER A O 1
ATOM 2333 N N . SER A 1 307 ? -19.363 -52.626 20.966 1.00 56.78 307 SER A N 1
ATOM 2334 C CA . SER A 1 307 ? -19.497 -53.041 19.581 1.00 56.78 307 SER A CA 1
ATOM 2335 C C . SER A 1 307 ? -20.994 -53.047 19.270 1.00 56.78 307 SER A C 1
ATOM 2337 O O . SER A 1 307 ? -21.679 -53.866 19.871 1.00 56.78 307 SER A O 1
ATOM 2339 N N . VAL A 1 308 ? -21.476 -52.204 18.354 1.00 57.34 308 VAL A N 1
ATOM 2340 C CA . VAL A 1 308 ? -22.675 -52.388 17.499 1.00 57.34 308 VAL A CA 1
ATOM 2341 C C . VAL A 1 308 ? -22.592 -51.273 16.437 1.00 57.34 308 VAL A C 1
ATOM 2343 O O . VAL A 1 308 ? -22.456 -50.116 16.817 1.00 57.34 308 VAL A O 1
ATOM 2346 N N . GLY A 1 309 ? -22.639 -51.464 15.121 1.00 51.56 309 GLY A N 1
ATOM 2347 C CA . GLY A 1 309 ? -22.751 -52.615 14.231 1.00 51.56 309 GLY A CA 1
ATOM 2348 C C . GLY A 1 309 ? -22.517 -52.130 12.795 1.00 51.56 309 GLY A C 1
ATOM 2349 O O . GLY A 1 309 ? -22.434 -50.894 12.598 1.00 51.56 309 GLY A O 1
#

pLDDT: mean 74.42, std 13.67, range [42.28, 96.12]